Protein AF-A0A3D3EV93-F1 (afdb_monomer_lite)

Sequence (242 aa):
MQRLRTLMHSKALRQFIKYVIVGCIVTGIDMLALHFSYRILVIPIKLSVIIGFMCGNVSSFVFNKYYTFRNFSPAIIRQYIKYFVTSMTGLLWTLLLMTLFYEHLQIFAGISRYNYLLCKMIVAVMVMFWNFIIIRHWTLADYNFSHLPPLSTYGKAPGCHLSVIIPAYNEIDRLPATLNDVFAWLETKDFSYEVLVINDGSSDGMVGGLKQFFKDNKSDLSGVAESVFIWLNSNEKHFDYP

Foldseek 3Di:
DVVVVVVCPDLLVQLLVQLVVLLVVLLVQLVVQLCCCCPVVVDPNVVSNVRSVVRSQVSSQVCSCCPRQNPPDPPSVQLSVQSVVLVVVLVVQLVVQLCCCCVPVVPCPPPDPPVSVVSSVVSVVVSSVVSSVCNNCPSRPDDDDPPPPPVVVVVDDPFAPEEAEAEDAQCQPPVLVVVVVVVVVVVVDPGHYAYEYEYPDHDNCSVVSVVVSCVVCVVVCVVHLVHYAYDDPDPCGGDNDD

Structure (mmCIF, N/CA/C/O backbone):
data_AF-A0A3D3EV93-F1
#
_entry.id   AF-A0A3D3EV93-F1
#
loop_
_atom_site.group_PDB
_atom_site.id
_atom_site.type_symbol
_atom_site.label_atom_id
_atom_site.label_alt_id
_atom_site.label_comp_id
_atom_site.label_asym_id
_atom_site.label_entity_id
_atom_site.label_seq_id
_atom_site.pdbx_PDB_ins_code
_atom_site.Cartn_x
_atom_site.Cartn_y
_atom_site.Cartn_z
_atom_site.occupancy
_atom_site.B_iso_or_equiv
_atom_site.auth_seq_id
_atom_site.auth_comp_id
_atom_site.auth_asym_id
_atom_site.auth_atom_id
_atom_site.pdbx_PDB_model_num
ATOM 1 N N . MET A 1 1 ? 25.424 -24.135 7.011 1.00 50.69 1 MET A N 1
ATOM 2 C CA . MET A 1 1 ? 23.990 -24.213 6.628 1.00 50.69 1 MET A CA 1
ATOM 3 C C . MET A 1 1 ? 22.999 -23.702 7.689 1.00 50.69 1 MET A C 1
ATOM 5 O O . MET A 1 1 ? 21.958 -23.194 7.297 1.00 50.69 1 MET A O 1
ATOM 9 N N . GLN A 1 2 ? 23.282 -23.750 9.001 1.00 49.91 2 GLN A N 1
ATOM 10 C CA . GLN A 1 2 ? 22.350 -23.254 10.040 1.00 49.91 2 GLN A CA 1
ATOM 11 C C . GLN A 1 2 ? 22.100 -21.728 10.022 1.00 49.91 2 GLN A C 1
ATOM 13 O O . GLN A 1 2 ? 20.960 -21.310 10.198 1.00 49.91 2 GLN A O 1
ATOM 18 N N . ARG A 1 3 ? 23.111 -20.894 9.720 1.00 45.62 3 ARG A N 1
ATOM 19 C CA . ARG A 1 3 ? 22.957 -19.421 9.641 1.00 45.62 3 ARG A CA 1
ATOM 20 C C . ARG A 1 3 ? 22.043 -18.936 8.499 1.00 45.62 3 ARG A C 1
ATOM 22 O O . ARG A 1 3 ? 21.398 -17.902 8.623 1.00 45.62 3 ARG A O 1
ATOM 29 N N . LEU A 1 4 ? 21.949 -19.695 7.403 1.00 49.88 4 LEU A N 1
ATOM 30 C CA . LEU A 1 4 ? 21.043 -19.392 6.284 1.00 49.88 4 LEU A CA 1
ATOM 31 C C . LEU A 1 4 ? 19.571 -19.647 6.656 1.00 49.88 4 LEU A C 1
ATOM 33 O O . LEU A 1 4 ? 18.698 -18.866 6.282 1.00 49.88 4 LEU A O 1
ATOM 37 N N . ARG A 1 5 ? 19.299 -20.687 7.459 1.00 48.50 5 ARG A N 1
ATOM 38 C CA . ARG A 1 5 ? 17.945 -20.997 7.954 1.00 48.50 5 ARG A CA 1
ATOM 39 C C . ARG A 1 5 ? 17.430 -19.963 8.959 1.00 48.50 5 ARG A C 1
ATOM 41 O O . ARG A 1 5 ? 16.250 -19.629 8.915 1.00 48.50 5 ARG A O 1
ATOM 48 N N . THR A 1 6 ? 18.289 -19.420 9.822 1.00 53.97 6 THR A N 1
ATOM 49 C CA . THR A 1 6 ? 17.892 -18.359 10.765 1.00 53.97 6 THR A CA 1
ATOM 50 C C . THR A 1 6 ? 17.654 -17.015 10.073 1.00 53.97 6 THR A C 1
ATOM 52 O O . THR A 1 6 ? 16.700 -16.322 10.420 1.00 53.97 6 THR A O 1
ATOM 55 N N . LEU A 1 7 ? 18.421 -16.671 9.029 1.00 49.41 7 LEU A N 1
ATOM 56 C CA . LEU A 1 7 ? 18.172 -15.466 8.222 1.00 49.41 7 LEU A CA 1
ATOM 57 C C . LEU A 1 7 ? 16.845 -15.538 7.448 1.00 49.41 7 LEU A C 1
ATOM 59 O O . LEU A 1 7 ? 16.098 -14.555 7.434 1.00 49.41 7 LEU A O 1
ATOM 63 N N . MET A 1 8 ? 16.505 -16.710 6.890 1.00 54.38 8 MET A N 1
ATOM 64 C CA . MET A 1 8 ? 15.204 -17.002 6.256 1.00 54.38 8 MET A CA 1
ATOM 65 C C . MET A 1 8 ? 14.001 -16.818 7.189 1.00 54.38 8 MET A C 1
ATOM 67 O O . MET A 1 8 ? 12.893 -16.563 6.715 1.00 54.38 8 MET A O 1
ATOM 71 N N . HIS A 1 9 ? 14.208 -16.885 8.506 1.00 56.56 9 HIS A N 1
ATOM 72 C CA . HIS A 1 9 ? 13.157 -16.655 9.495 1.00 56.56 9 HIS A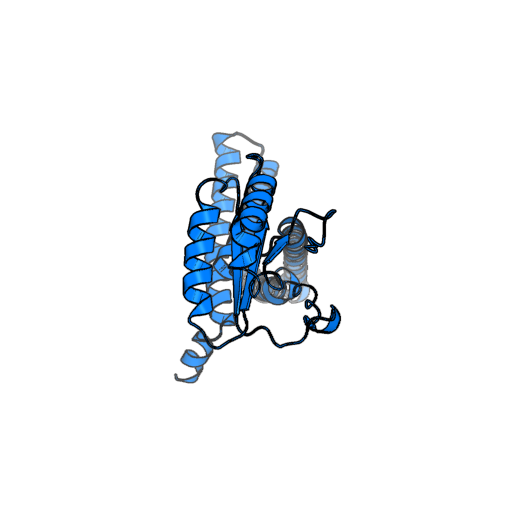 CA 1
ATOM 73 C C . HIS A 1 9 ? 12.974 -15.188 9.893 1.00 56.56 9 HIS A C 1
ATOM 75 O O . HIS A 1 9 ? 11.994 -14.858 10.566 1.00 56.56 9 HIS A O 1
ATOM 81 N N . SER A 1 10 ? 13.859 -14.285 9.462 1.00 78.44 10 SER A N 1
ATOM 82 C CA . SER A 1 10 ? 13.699 -12.866 9.764 1.00 78.44 10 SER A CA 1
ATOM 83 C C . SER A 1 10 ? 12.462 -12.302 9.051 1.00 78.44 10 SER A C 1
ATOM 85 O O . SER A 1 10 ? 12.255 -12.484 7.847 1.00 78.44 10 SER A O 1
ATOM 87 N N . LYS A 1 11 ? 11.626 -11.565 9.796 1.00 84.19 11 LYS A N 1
ATOM 88 C CA . LYS A 1 11 ? 10.456 -10.849 9.250 1.00 84.19 11 LYS A CA 1
ATOM 89 C C . LYS A 1 11 ? 10.844 -9.986 8.040 1.00 84.19 11 LYS A C 1
ATOM 91 O O . LYS A 1 11 ? 10.065 -9.863 7.099 1.00 84.19 11 LYS A O 1
ATOM 96 N N . ALA A 1 12 ? 12.061 -9.438 8.051 1.00 86.44 12 ALA A N 1
ATOM 97 C CA . ALA A 1 12 ? 12.611 -8.635 6.968 1.00 86.44 12 ALA A CA 1
ATOM 98 C C . ALA A 1 12 ? 12.842 -9.411 5.673 1.00 86.44 12 ALA A C 1
ATOM 100 O O . ALA A 1 12 ? 12.361 -8.967 4.633 1.00 86.44 12 ALA A O 1
ATOM 101 N N . LEU A 1 13 ? 13.489 -10.578 5.723 1.00 88.19 13 LEU A N 1
ATOM 102 C CA . LEU A 1 13 ? 13.749 -11.355 4.512 1.00 88.19 13 LEU A CA 1
ATOM 103 C C . LEU A 1 13 ? 12.450 -11.862 3.872 1.00 88.19 13 LEU A C 1
ATOM 105 O O . LEU A 1 13 ? 12.290 -11.788 2.657 1.00 88.19 13 LEU A O 1
ATOM 109 N N . ARG A 1 14 ? 11.466 -12.278 4.681 1.00 89.69 14 ARG A N 1
ATOM 110 C CA . ARG A 1 14 ? 10.138 -12.658 4.169 1.00 89.69 14 ARG A CA 1
ATOM 111 C C . ARG A 1 14 ? 9.447 -11.500 3.441 1.00 89.69 14 ARG A C 1
ATOM 113 O O . ARG A 1 14 ? 8.833 -11.709 2.399 1.00 89.69 14 ARG A O 1
ATOM 120 N N . GLN A 1 15 ? 9.521 -10.290 3.994 1.00 91.81 15 GLN A N 1
ATOM 121 C CA . GLN A 1 15 ? 8.944 -9.096 3.369 1.00 91.81 15 GLN A CA 1
ATOM 122 C C . GLN A 1 15 ? 9.711 -8.701 2.103 1.00 91.81 15 GLN A C 1
ATOM 124 O O . GLN A 1 15 ? 9.086 -8.330 1.118 1.00 91.81 15 GLN A O 1
ATOM 129 N N . PHE A 1 16 ? 11.033 -8.856 2.087 1.00 93.94 16 PHE A N 1
ATOM 130 C CA . PHE A 1 16 ? 11.844 -8.604 0.900 1.00 93.94 16 PHE A CA 1
ATOM 131 C C . PHE A 1 16 ? 11.503 -9.560 -0.253 1.00 93.94 16 PHE A C 1
ATOM 133 O O . PHE A 1 16 ? 11.272 -9.112 -1.369 1.00 93.94 16 PHE A O 1
ATOM 140 N N . ILE A 1 17 ? 11.371 -10.865 0.013 1.00 93.38 17 ILE A N 1
ATOM 141 C CA . ILE A 1 17 ? 10.984 -11.844 -1.019 1.00 93.38 17 ILE A CA 1
ATOM 142 C C . ILE A 1 17 ? 9.617 -11.490 -1.621 1.00 93.38 17 ILE A C 1
ATOM 144 O O . ILE A 1 17 ? 9.459 -11.472 -2.840 1.00 93.38 17 ILE A O 1
ATOM 148 N N . LYS A 1 18 ? 8.633 -11.147 -0.780 1.00 93.81 18 LYS A N 1
ATOM 149 C CA . LYS A 1 18 ? 7.318 -10.686 -1.252 1.00 93.81 18 LYS A CA 1
ATOM 150 C C . LYS A 1 18 ? 7.414 -9.413 -2.089 1.00 93.81 18 LYS A C 1
ATOM 152 O O . LYS A 1 18 ? 6.745 -9.326 -3.110 1.00 93.81 18 LYS A O 1
ATOM 157 N N . TYR A 1 19 ? 8.247 -8.459 -1.676 1.00 94.88 19 TYR A N 1
ATOM 158 C CA . TYR A 1 19 ? 8.480 -7.217 -2.409 1.00 94.88 19 TYR A CA 1
ATOM 159 C C . TYR A 1 19 ? 9.013 -7.482 -3.825 1.00 94.88 19 TYR A C 1
ATOM 161 O O . TYR A 1 19 ? 8.496 -6.917 -4.784 1.00 94.88 19 TYR A O 1
ATOM 169 N N . VAL A 1 20 ? 9.978 -8.397 -3.974 1.00 94.81 20 VAL A N 1
ATOM 170 C CA . VAL A 1 20 ? 10.518 -8.788 -5.288 1.00 94.81 20 VAL A CA 1
ATOM 171 C C . VAL A 1 20 ? 9.439 -9.438 -6.163 1.00 94.81 20 VAL A C 1
ATOM 173 O O . VAL A 1 20 ? 9.276 -9.048 -7.316 1.00 94.81 20 VAL A O 1
ATOM 176 N N . ILE A 1 21 ? 8.653 -10.370 -5.609 1.00 95.75 21 ILE A N 1
ATOM 177 C CA . ILE A 1 21 ? 7.540 -11.018 -6.329 1.00 95.75 21 ILE A CA 1
ATOM 178 C C . ILE A 1 21 ? 6.522 -9.976 -6.807 1.00 95.75 21 ILE A C 1
ATOM 180 O O . ILE A 1 21 ? 6.109 -9.989 -7.966 1.00 95.75 21 ILE A O 1
ATOM 184 N N . VAL A 1 22 ? 6.149 -9.044 -5.927 1.00 95.44 22 VAL A N 1
ATOM 185 C CA . VAL A 1 22 ? 5.254 -7.932 -6.263 1.00 95.44 22 VAL A CA 1
ATOM 186 C C . VAL A 1 22 ? 5.850 -7.075 -7.380 1.00 95.44 22 VAL A C 1
ATOM 188 O O . VAL A 1 22 ? 5.127 -6.721 -8.304 1.00 95.44 22 VAL A O 1
ATOM 191 N N . GLY A 1 23 ? 7.155 -6.792 -7.356 1.00 93.69 23 GLY A N 1
ATOM 192 C CA . GLY A 1 23 ? 7.841 -6.062 -8.427 1.00 93.69 23 GLY A CA 1
ATOM 193 C C . GLY A 1 23 ? 7.709 -6.734 -9.799 1.00 93.69 23 GLY A C 1
ATOM 194 O O . GLY A 1 23 ? 7.407 -6.060 -10.788 1.00 93.69 23 GLY A O 1
ATOM 195 N N . CYS A 1 24 ? 7.850 -8.061 -9.866 1.00 94.25 24 CYS A N 1
ATOM 196 C CA . CYS A 1 24 ? 7.649 -8.816 -11.108 1.00 94.25 24 CYS A CA 1
ATOM 197 C C . CYS A 1 24 ? 6.200 -8.724 -11.611 1.00 94.25 24 CYS A C 1
ATOM 199 O O . CYS A 1 24 ? 5.976 -8.465 -12.792 1.00 94.25 24 CYS A O 1
ATOM 201 N N . ILE A 1 25 ? 5.220 -8.878 -10.714 1.00 96.19 25 ILE A N 1
ATOM 202 C CA . ILE A 1 25 ? 3.790 -8.775 -11.052 1.00 96.19 25 ILE A CA 1
ATOM 203 C C . ILE A 1 25 ? 3.458 -7.372 -11.570 1.00 96.19 25 ILE A C 1
ATOM 205 O O . ILE A 1 25 ? 2.817 -7.222 -12.607 1.00 96.19 25 ILE A O 1
ATOM 209 N N . VAL A 1 26 ? 3.933 -6.339 -10.875 1.00 95.69 26 VAL A N 1
ATOM 210 C CA . VAL A 1 26 ? 3.727 -4.931 -11.236 1.00 95.69 26 VAL A CA 1
ATOM 211 C C . VAL A 1 26 ? 4.300 -4.616 -12.613 1.00 95.69 26 VAL A C 1
ATOM 213 O O . VAL A 1 26 ? 3.658 -3.909 -13.381 1.00 95.69 26 VAL A O 1
ATOM 216 N N . THR A 1 27 ? 5.471 -5.162 -12.944 1.00 93.31 27 THR A N 1
ATOM 217 C CA . THR A 1 27 ? 6.070 -4.988 -14.276 1.00 93.31 27 THR A CA 1
ATOM 218 C C . THR A 1 27 ? 5.169 -5.581 -15.364 1.00 93.31 27 THR A C 1
ATOM 220 O O . THR A 1 27 ? 4.985 -4.974 -16.415 1.00 93.31 27 THR A O 1
ATOM 223 N N . GLY A 1 28 ? 4.545 -6.734 -15.100 1.00 95.88 28 GLY A N 1
ATOM 224 C CA . GLY A 1 28 ? 3.541 -7.310 -15.996 1.00 95.88 28 GLY A CA 1
ATOM 225 C C . GLY A 1 28 ? 2.306 -6.417 -16.151 1.00 95.88 28 GLY A C 1
ATOM 226 O O . GLY A 1 28 ? 1.846 -6.207 -17.269 1.00 95.88 28 GLY A O 1
ATOM 227 N N . ILE A 1 29 ? 1.801 -5.846 -15.052 1.00 95.88 29 ILE A N 1
ATOM 228 C CA . ILE A 1 29 ? 0.660 -4.913 -15.071 1.00 95.88 29 ILE A CA 1
ATOM 229 C C . ILE A 1 29 ? 0.982 -3.655 -15.885 1.00 95.88 29 ILE A C 1
ATOM 231 O O . ILE A 1 29 ? 0.161 -3.245 -16.698 1.00 95.88 29 ILE A O 1
ATOM 235 N N . ASP A 1 30 ? 2.167 -3.068 -15.701 1.00 94.56 30 ASP A N 1
ATOM 236 C CA . ASP A 1 30 ? 2.643 -1.909 -16.467 1.00 94.56 30 ASP A CA 1
ATOM 237 C C . ASP A 1 30 ? 2.685 -2.213 -17.974 1.00 94.56 30 ASP A C 1
ATOM 239 O O . ASP A 1 30 ? 2.058 -1.515 -18.774 1.00 94.56 30 ASP A O 1
ATOM 243 N N . MET A 1 31 ? 3.320 -3.326 -18.366 1.00 93.38 31 MET A N 1
ATOM 244 C CA . MET A 1 31 ? 3.380 -3.745 -19.772 1.00 93.38 31 MET A CA 1
ATOM 245 C C . MET A 1 31 ? 1.994 -4.018 -20.371 1.00 93.38 31 MET A C 1
ATOM 247 O O . MET A 1 31 ? 1.741 -3.649 -21.520 1.00 93.38 31 MET A O 1
ATOM 251 N N . LEU A 1 32 ? 1.089 -4.638 -19.608 1.00 96.31 32 LEU A N 1
ATOM 252 C CA . LEU A 1 32 ? -0.285 -4.898 -20.041 1.00 96.31 32 LEU A CA 1
ATOM 253 C C . LEU A 1 32 ? -1.083 -3.604 -20.207 1.00 96.31 32 LEU A C 1
ATOM 255 O O . LEU A 1 32 ? -1.758 -3.440 -21.221 1.00 96.31 32 LEU A O 1
ATOM 259 N N . ALA A 1 33 ? -0.984 -2.678 -19.252 1.00 95.69 33 ALA A N 1
ATOM 260 C CA . ALA A 1 33 ? -1.648 -1.382 -19.318 1.00 95.69 33 ALA A CA 1
ATOM 261 C C . ALA A 1 33 ? -1.147 -0.570 -20.520 1.00 95.69 33 ALA A C 1
ATOM 263 O O . ALA A 1 33 ? -1.957 -0.078 -21.303 1.00 95.69 33 ALA A O 1
ATOM 264 N N . LEU A 1 34 ? 0.172 -0.524 -20.741 1.00 95.44 34 LEU A N 1
ATOM 265 C CA . LEU A 1 34 ? 0.763 0.106 -21.921 1.00 95.44 34 LEU A CA 1
ATOM 266 C C . LEU A 1 34 ? 0.234 -0.525 -23.213 1.00 95.44 34 LEU A C 1
ATOM 268 O O . LEU A 1 34 ? -0.199 0.195 -24.116 1.00 95.44 34 LEU A O 1
ATOM 272 N N . HIS A 1 35 ? 0.260 -1.858 -23.315 1.00 94.69 35 HIS A N 1
ATOM 273 C CA . HIS A 1 35 ? -0.190 -2.566 -24.512 1.00 94.69 35 HIS A CA 1
ATOM 274 C C . HIS A 1 35 ? -1.672 -2.309 -24.794 1.00 94.69 35 HIS A C 1
ATOM 276 O O . HIS A 1 35 ? -2.034 -1.994 -25.926 1.00 94.69 35 HIS A O 1
ATOM 282 N N . PHE A 1 36 ? -2.515 -2.391 -23.765 1.00 96.50 36 PHE A N 1
ATOM 283 C CA . PHE A 1 36 ? -3.946 -2.129 -23.859 1.00 96.50 36 PHE A CA 1
ATOM 284 C C . PHE A 1 36 ? -4.223 -0.685 -24.302 1.00 96.50 36 PHE A C 1
ATOM 286 O O . PHE A 1 36 ? -4.938 -0.465 -25.281 1.00 96.50 36 PHE A O 1
ATOM 293 N N . SER A 1 37 ? -3.605 0.306 -23.653 1.00 94.75 37 SER A N 1
ATOM 294 C CA . SER A 1 37 ? -3.782 1.720 -24.002 1.00 94.75 37 SER A CA 1
ATOM 295 C C . SER A 1 37 ? -3.322 2.039 -25.425 1.00 94.75 37 SER A C 1
ATOM 297 O O . SER A 1 37 ? -4.019 2.747 -26.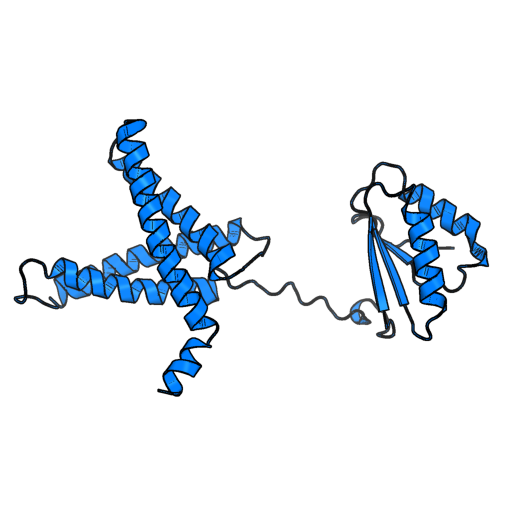152 1.00 94.75 37 SER A O 1
ATOM 299 N N . TYR A 1 38 ? -2.186 1.488 -25.854 1.00 95.44 38 TYR A N 1
ATOM 300 C CA . TYR A 1 38 ? -1.656 1.761 -27.187 1.00 95.44 38 TYR A CA 1
ATOM 301 C C . TYR A 1 38 ? -2.429 1.029 -28.291 1.00 95.44 38 TYR A C 1
ATOM 303 O O . TYR A 1 38 ? -2.723 1.616 -29.329 1.00 95.44 38 TYR A O 1
ATOM 311 N N . ARG A 1 39 ? -2.756 -0.255 -28.096 1.00 92.06 39 ARG A N 1
ATOM 312 C CA . ARG A 1 39 ? -3.322 -1.102 -29.160 1.00 92.06 39 ARG A CA 1
ATOM 313 C C . ARG A 1 39 ? -4.838 -1.064 -29.242 1.00 92.06 39 ARG A C 1
ATOM 315 O O . ARG A 1 39 ? -5.356 -1.174 -30.345 1.00 92.06 39 ARG A O 1
ATOM 322 N N . ILE A 1 40 ? -5.530 -0.948 -28.111 1.00 93.31 40 ILE A N 1
ATOM 323 C CA . ILE A 1 40 ? -6.996 -1.034 -28.060 1.00 93.31 40 ILE A CA 1
ATOM 324 C C . ILE A 1 40 ? -7.605 0.362 -28.001 1.00 93.31 40 ILE A C 1
ATOM 326 O O . ILE A 1 40 ? -8.518 0.660 -28.762 1.00 93.31 40 ILE A O 1
ATOM 330 N N . LEU A 1 41 ? -7.071 1.239 -27.146 1.00 93.56 41 LEU A N 1
ATOM 331 C CA . LEU A 1 41 ? -7.568 2.615 -27.026 1.00 93.56 41 LEU A CA 1
ATOM 332 C C . LEU A 1 41 ? -6.947 3.576 -28.053 1.00 93.56 41 LEU A C 1
ATOM 334 O O . LEU A 1 41 ? -7.382 4.720 -28.148 1.00 93.56 41 LEU A O 1
ATOM 338 N N . VAL A 1 42 ? -5.938 3.124 -28.812 1.00 94.88 42 VAL A N 1
ATOM 339 C CA . VAL A 1 42 ? -5.244 3.905 -29.857 1.00 94.88 42 VAL A CA 1
ATOM 340 C C . VAL A 1 42 ? -4.682 5.229 -29.306 1.00 94.88 42 VAL A C 1
ATOM 342 O O . VAL A 1 42 ? -4.595 6.250 -29.988 1.00 94.88 42 VAL A O 1
ATOM 345 N N . ILE A 1 43 ? -4.282 5.224 -28.033 1.00 95.06 43 ILE A N 1
ATOM 346 C CA . ILE A 1 43 ? -3.706 6.391 -27.366 1.00 95.06 43 ILE A CA 1
ATOM 347 C C . ILE A 1 43 ? -2.247 6.556 -27.828 1.00 95.06 43 ILE A C 1
ATOM 349 O O . ILE A 1 43 ? -1.510 5.566 -27.900 1.00 95.06 43 ILE A O 1
ATOM 353 N N . PRO A 1 44 ? -1.763 7.790 -28.082 1.00 95.31 44 PRO A N 1
ATOM 354 C CA . PRO A 1 44 ? -0.367 8.037 -28.436 1.00 95.31 44 PRO A CA 1
ATOM 355 C C . PRO A 1 44 ? 0.621 7.360 -27.479 1.00 95.31 44 PRO A C 1
ATOM 357 O O . PRO A 1 44 ? 0.439 7.383 -26.261 1.00 95.31 44 PRO A O 1
ATOM 360 N N . ILE A 1 45 ? 1.712 6.802 -28.013 1.00 93.25 45 ILE A N 1
ATOM 361 C CA . ILE A 1 45 ? 2.658 5.976 -27.240 1.00 93.25 45 ILE A CA 1
ATOM 362 C C . ILE A 1 45 ? 3.209 6.683 -25.994 1.00 93.25 45 ILE A C 1
ATOM 364 O O . ILE A 1 45 ? 3.321 6.069 -24.938 1.00 93.25 45 ILE A O 1
ATOM 368 N N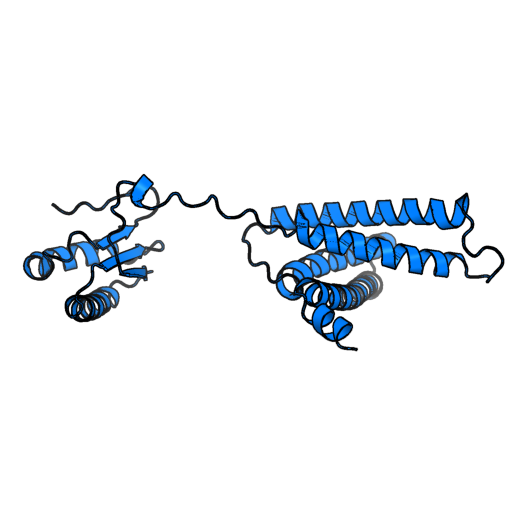 . LYS A 1 46 ? 3.481 7.993 -26.084 1.00 94.94 46 LYS A N 1
ATOM 369 C CA . LYS A 1 46 ? 3.972 8.798 -24.954 1.00 94.94 46 LYS A CA 1
ATOM 370 C C . LYS A 1 46 ? 2.981 8.796 -23.786 1.00 94.94 46 LYS A C 1
ATOM 372 O O . LYS A 1 46 ? 3.391 8.635 -22.643 1.00 94.94 46 LYS A O 1
ATOM 377 N N . LEU A 1 47 ? 1.687 8.936 -24.078 1.00 95.44 47 LEU A N 1
ATOM 378 C CA . LEU A 1 47 ? 0.627 8.898 -23.070 1.00 95.44 47 LEU A CA 1
ATOM 379 C C . LEU A 1 47 ? 0.394 7.470 -22.564 1.00 95.44 47 LEU A C 1
ATOM 381 O O . LEU A 1 47 ? 0.233 7.276 -21.365 1.00 95.44 47 LEU A O 1
ATOM 385 N N . SER A 1 48 ? 0.463 6.466 -23.442 1.00 94.75 48 SER A N 1
ATOM 386 C CA . SER A 1 48 ? 0.331 5.053 -23.055 1.00 94.75 48 SER A CA 1
ATOM 387 C C . SER A 1 48 ? 1.417 4.606 -22.067 1.00 94.75 48 SER A C 1
ATOM 389 O O . SER A 1 48 ? 1.119 3.883 -21.122 1.00 94.75 48 SER A O 1
ATOM 391 N N . VAL A 1 49 ? 2.657 5.085 -22.224 1.00 93.81 49 VAL A N 1
ATOM 392 C CA . VAL A 1 49 ? 3.750 4.836 -21.263 1.00 93.81 49 VAL A CA 1
ATOM 393 C C . VAL A 1 49 ? 3.462 5.476 -19.902 1.00 93.81 49 VAL A C 1
ATOM 395 O O . VAL A 1 49 ? 3.709 4.859 -18.870 1.00 93.81 49 VAL A O 1
ATOM 398 N N . ILE A 1 50 ? 2.913 6.696 -19.879 1.00 95.12 50 ILE A N 1
ATOM 399 C CA . ILE A 1 50 ? 2.545 7.375 -18.627 1.00 95.12 50 ILE A CA 1
ATOM 400 C C . ILE A 1 50 ? 1.423 6.611 -17.917 1.00 95.12 50 ILE A C 1
ATOM 402 O O . ILE A 1 50 ? 1.493 6.411 -16.706 1.00 95.12 50 ILE A O 1
ATOM 406 N N . ILE A 1 51 ? 0.411 6.155 -18.661 1.00 94.50 51 ILE A N 1
ATOM 407 C CA . ILE A 1 51 ? -0.696 5.359 -18.114 1.00 94.50 51 ILE A CA 1
ATOM 408 C C . ILE A 1 51 ? -0.169 4.049 -17.521 1.00 94.50 51 ILE A C 1
ATOM 410 O O . ILE A 1 51 ? -0.487 3.743 -16.372 1.00 94.50 51 ILE A O 1
ATOM 414 N N . GLY A 1 52 ? 0.677 3.323 -18.259 1.00 95.12 52 GLY A N 1
ATOM 415 C CA . GLY A 1 52 ? 1.322 2.102 -17.771 1.00 95.12 52 GLY A CA 1
ATOM 416 C C . GLY A 1 52 ? 2.072 2.339 -16.463 1.00 95.12 52 GLY A C 1
ATOM 417 O O . GLY A 1 52 ? 1.783 1.689 -15.453 1.00 95.12 52 GLY A O 1
ATOM 418 N N . PHE A 1 53 ? 2.933 3.362 -16.441 1.00 92.88 53 PHE A N 1
ATOM 419 C CA . PHE A 1 53 ? 3.700 3.727 -15.256 1.00 92.88 53 PHE A CA 1
ATOM 420 C C . PHE A 1 53 ? 2.798 4.036 -14.055 1.00 92.88 53 PHE A C 1
ATOM 422 O O . PHE A 1 53 ? 3.060 3.554 -12.953 1.00 92.88 53 PHE A O 1
ATOM 429 N N . MET A 1 54 ? 1.723 4.808 -14.244 1.00 95.31 54 MET A N 1
ATOM 430 C CA . MET A 1 54 ? 0.794 5.157 -13.162 1.00 95.31 54 MET A CA 1
ATOM 431 C C . MET A 1 54 ? 0.037 3.931 -12.641 1.00 95.31 54 MET A C 1
ATOM 433 O O . MET A 1 54 ? -0.031 3.724 -11.428 1.00 95.31 54 MET A O 1
ATOM 437 N N . CYS A 1 55 ? -0.474 3.079 -13.534 1.00 95.25 55 CYS A N 1
ATOM 438 C CA . CYS A 1 55 ? -1.125 1.821 -13.164 1.00 95.25 55 CYS A CA 1
ATOM 439 C C . CYS A 1 55 ? -0.172 0.901 -12.394 1.00 95.25 55 CYS A C 1
ATOM 441 O O . CYS A 1 55 ? -0.541 0.360 -11.346 1.00 95.25 55 CYS A O 1
ATOM 443 N N . GLY A 1 56 ? 1.065 0.763 -12.873 1.00 94.81 56 GLY A N 1
ATOM 444 C CA . GLY A 1 56 ? 2.117 0.015 -12.199 1.00 94.81 56 GLY A CA 1
ATOM 445 C C . GLY A 1 56 ? 2.430 0.594 -10.819 1.00 94.81 56 GLY A C 1
ATOM 446 O O . GLY A 1 56 ? 2.461 -0.144 -9.837 1.00 94.81 56 GLY A O 1
ATOM 447 N N . ASN A 1 57 ? 2.587 1.915 -10.706 1.00 94.31 57 ASN A N 1
ATOM 448 C CA . ASN A 1 57 ? 2.922 2.583 -9.448 1.00 94.31 57 ASN A CA 1
ATOM 449 C C . ASN A 1 57 ? 1.840 2.393 -8.376 1.00 94.31 57 ASN A C 1
ATOM 451 O O . ASN A 1 57 ? 2.147 1.971 -7.258 1.00 94.31 57 ASN A O 1
ATOM 455 N N . VAL A 1 58 ? 0.573 2.621 -8.737 1.00 95.69 58 VAL A N 1
ATOM 456 C CA . VAL A 1 58 ? -0.576 2.420 -7.842 1.00 95.69 58 VAL A CA 1
ATOM 457 C C . VAL A 1 58 ? -0.689 0.953 -7.431 1.00 95.69 58 VAL A C 1
ATOM 459 O O . VAL A 1 58 ? -0.795 0.657 -6.241 1.00 95.69 58 VAL A O 1
ATOM 462 N N . SER A 1 59 ? -0.590 0.022 -8.385 1.00 96.00 59 SER A N 1
ATOM 463 C CA . SER A 1 59 ? -0.637 -1.421 -8.096 1.00 96.00 59 SER A CA 1
ATOM 464 C C . SER A 1 59 ? 0.499 -1.844 -7.163 1.00 96.00 59 SER A C 1
ATOM 466 O O . SER A 1 59 ? 0.295 -2.608 -6.220 1.00 96.00 59 SER A O 1
ATOM 468 N N . SER A 1 60 ? 1.693 -1.287 -7.375 1.00 95.00 60 SER A N 1
ATOM 469 C CA . SER A 1 60 ? 2.864 -1.512 -6.532 1.00 95.00 60 SER A CA 1
ATOM 470 C C . SER A 1 60 ? 2.626 -1.046 -5.099 1.00 95.00 60 SER A C 1
ATOM 472 O O . SER A 1 60 ? 2.912 -1.789 -4.160 1.00 95.00 60 SER A O 1
ATOM 474 N N . PHE A 1 61 ? 2.044 0.142 -4.915 1.00 95.44 61 PHE A N 1
ATOM 475 C CA . PHE A 1 61 ? 1.671 0.643 -3.595 1.00 95.44 61 PHE A CA 1
ATOM 476 C C . PHE A 1 61 ? 0.647 -0.268 -2.909 1.00 95.44 61 PHE A C 1
ATOM 478 O O . PHE A 1 61 ? 0.864 -0.673 -1.767 1.00 95.44 61 PHE A O 1
ATOM 485 N N . VAL A 1 62 ? -0.437 -0.624 -3.602 1.00 94.94 62 VAL A N 1
ATOM 486 C CA . VAL A 1 62 ? -1.528 -1.447 -3.053 1.00 94.94 62 VAL A CA 1
ATOM 487 C C . VAL A 1 62 ? -1.007 -2.814 -2.609 1.00 94.94 62 VAL A C 1
ATOM 489 O O . VAL A 1 62 ? -1.220 -3.220 -1.463 1.00 94.94 62 VAL A O 1
ATOM 492 N N . PHE A 1 63 ? -0.261 -3.512 -3.466 1.00 95.56 63 PHE A N 1
ATOM 493 C CA . PHE A 1 63 ? 0.305 -4.812 -3.113 1.00 95.56 63 PHE A CA 1
ATOM 494 C C . PHE A 1 63 ? 1.350 -4.709 -2.007 1.00 95.56 63 PHE A C 1
ATOM 496 O O . PHE A 1 63 ? 1.353 -5.528 -1.085 1.00 95.56 63 PHE A O 1
ATOM 503 N N . ASN A 1 64 ? 2.206 -3.687 -2.026 1.00 94.00 64 ASN A N 1
ATOM 504 C CA . ASN A 1 64 ? 3.173 -3.524 -0.952 1.00 94.00 64 ASN A CA 1
ATOM 505 C C . ASN A 1 64 ? 2.492 -3.232 0.388 1.00 94.00 64 ASN A C 1
ATOM 507 O O . ASN A 1 64 ? 2.829 -3.864 1.391 1.00 94.00 64 ASN A O 1
ATOM 511 N N . LYS A 1 65 ? 1.479 -2.367 0.405 1.00 92.44 65 LYS A N 1
ATOM 512 C CA . LYS A 1 65 ? 0.706 -2.052 1.605 1.00 92.44 65 LYS A CA 1
ATOM 513 C C . LYS A 1 65 ? 0.009 -3.290 2.179 1.00 92.44 65 LYS A C 1
ATOM 515 O O . LYS A 1 65 ? 0.280 -3.660 3.323 1.00 92.44 65 LYS A O 1
ATOM 520 N N . TYR A 1 66 ? -0.833 -3.965 1.397 1.00 91.75 66 TYR A N 1
ATOM 521 C CA . TYR A 1 66 ? -1.704 -5.024 1.921 1.00 91.75 66 TYR A CA 1
ATOM 522 C C . TYR A 1 66 ? -1.052 -6.413 1.941 1.00 91.75 66 TYR A C 1
ATOM 524 O O . TYR A 1 66 ? -1.226 -7.163 2.902 1.00 91.75 66 TYR A O 1
ATOM 532 N N . TYR A 1 67 ? -0.257 -6.767 0.928 1.00 92.62 67 TYR A N 1
ATOM 533 C CA . TYR A 1 67 ? 0.321 -8.110 0.806 1.00 92.62 67 TYR A CA 1
ATOM 534 C C . TYR A 1 67 ? 1.729 -8.226 1.415 1.00 92.62 67 TYR A C 1
ATOM 536 O O . TYR A 1 67 ? 1.995 -9.140 2.216 1.00 92.62 67 TYR A O 1
ATOM 544 N N . THR A 1 68 ? 2.636 -7.307 1.058 1.00 91.38 68 THR A N 1
ATOM 545 C CA . THR A 1 68 ? 4.037 -7.335 1.515 1.00 91.38 68 THR A CA 1
ATOM 546 C C . THR A 1 68 ? 4.134 -6.994 2.998 1.00 91.38 68 THR A C 1
ATOM 548 O O . THR A 1 68 ? 4.625 -7.805 3.792 1.00 91.38 68 THR A O 1
ATOM 551 N N . PHE A 1 69 ? 3.635 -5.820 3.387 1.00 88.69 69 PHE A N 1
ATOM 552 C CA . PHE A 1 69 ? 3.793 -5.285 4.739 1.00 88.69 69 PHE A CA 1
ATOM 553 C C . PHE A 1 69 ? 2.587 -5.529 5.653 1.00 88.69 69 PHE A C 1
ATOM 555 O O . PHE A 1 69 ? 2.763 -5.455 6.867 1.00 88.69 69 PHE A O 1
ATOM 562 N N . ARG A 1 70 ? 1.424 -5.918 5.103 1.00 86.44 70 ARG A N 1
ATOM 563 C CA . ARG A 1 70 ? 0.171 -6.157 5.851 1.00 86.44 70 ARG A CA 1
ATOM 564 C C . ARG A 1 70 ? -0.219 -4.962 6.728 1.00 86.44 70 ARG A C 1
ATOM 566 O O . ARG A 1 70 ? -0.560 -5.117 7.896 1.00 86.44 70 ARG A O 1
ATOM 573 N N . ASN A 1 71 ? -0.111 -3.768 6.158 1.00 83.44 71 ASN A N 1
ATOM 574 C CA . ASN A 1 71 ? -0.440 -2.513 6.810 1.00 83.44 71 ASN A CA 1
ATOM 575 C C . ASN A 1 71 ? -1.889 -2.120 6.462 1.00 83.44 71 ASN A C 1
ATOM 577 O O . ASN A 1 71 ? -2.187 -1.793 5.313 1.00 83.44 71 ASN A O 1
ATOM 581 N N . PHE A 1 72 ? -2.775 -2.146 7.462 1.00 83.06 72 PHE A N 1
ATOM 582 C CA . PHE A 1 72 ? -4.199 -1.793 7.342 1.00 83.06 72 PHE A CA 1
ATOM 583 C C . PHE A 1 72 ? -4.522 -0.405 7.917 1.00 83.06 72 PHE A C 1
ATOM 585 O O . PHE A 1 72 ? -5.669 -0.105 8.231 1.00 83.06 72 PHE A O 1
ATOM 592 N N . SER A 1 73 ? -3.514 0.461 8.044 1.00 80.44 73 SER A N 1
ATOM 593 C CA . SER A 1 73 ? -3.689 1.828 8.533 1.00 80.44 73 SER A CA 1
ATOM 594 C C . SER A 1 73 ? -4.648 2.628 7.638 1.00 80.44 73 SER A C 1
ATOM 596 O O . SER A 1 73 ? -4.491 2.602 6.403 1.00 80.44 73 SER A O 1
ATOM 598 N N . PRO A 1 74 ? -5.595 3.391 8.226 1.00 77.50 74 PRO A N 1
ATOM 599 C CA . PRO A 1 74 ? -6.581 4.176 7.479 1.00 77.50 74 PRO A CA 1
ATOM 600 C C . PRO A 1 74 ? -5.958 5.365 6.732 1.00 77.50 74 PRO A C 1
ATOM 602 O O . PRO A 1 74 ? -6.580 5.945 5.846 1.00 77.50 74 PRO A O 1
ATOM 605 N N . ALA A 1 75 ? -4.700 5.719 7.017 1.00 83.31 75 ALA A N 1
ATOM 606 C CA . ALA A 1 75 ? -4.001 6.845 6.400 1.00 83.31 75 ALA A CA 1
ATOM 607 C C . ALA A 1 75 ? -3.492 6.558 4.967 1.00 83.31 75 ALA A C 1
ATOM 609 O O . ALA A 1 75 ? -2.312 6.752 4.663 1.00 83.31 75 ALA A O 1
ATOM 610 N N . ILE A 1 76 ? -4.375 6.097 4.073 1.00 87.00 76 ILE A N 1
ATOM 611 C CA . ILE A 1 76 ? -4.041 5.646 2.711 1.00 87.00 76 ILE A CA 1
ATOM 612 C C . ILE A 1 76 ? -3.412 6.769 1.877 1.00 87.00 76 ILE A C 1
ATOM 614 O O . ILE A 1 76 ? -2.321 6.579 1.345 1.00 87.00 76 ILE A O 1
ATOM 618 N N . ILE A 1 77 ? -4.050 7.944 1.805 1.00 87.75 77 ILE A N 1
ATOM 619 C CA . ILE A 1 77 ? -3.594 9.064 0.959 1.00 87.75 77 ILE A CA 1
ATOM 620 C C . ILE A 1 77 ? -2.185 9.516 1.360 1.00 87.75 77 ILE A C 1
ATOM 622 O O . ILE A 1 77 ? -1.298 9.639 0.520 1.00 87.75 77 ILE A O 1
ATOM 626 N N . ARG A 1 78 ? -1.943 9.696 2.664 1.00 87.38 78 ARG A N 1
ATOM 627 C CA . ARG A 1 78 ? -0.633 10.111 3.183 1.00 87.38 78 ARG A CA 1
ATOM 628 C C . ARG A 1 78 ? 0.460 9.089 2.864 1.00 87.38 78 ARG A C 1
ATOM 630 O O . ARG A 1 78 ? 1.561 9.473 2.478 1.00 87.38 78 ARG A O 1
ATOM 637 N N . GLN A 1 79 ? 0.174 7.797 3.029 1.00 90.75 79 GLN A N 1
ATOM 638 C CA . GLN A 1 79 ? 1.128 6.736 2.701 1.00 90.75 79 GLN A CA 1
ATOM 639 C C . GLN A 1 79 ? 1.392 6.651 1.192 1.00 90.75 79 GLN A C 1
ATOM 641 O O . GLN A 1 79 ? 2.537 6.437 0.798 1.00 90.75 79 GLN A O 1
ATOM 646 N N . TYR A 1 80 ? 0.376 6.872 0.354 1.00 93.88 80 TYR A N 1
ATOM 647 C CA . TYR A 1 80 ? 0.547 6.913 -1.096 1.00 93.88 80 TYR A CA 1
ATOM 648 C C . TYR A 1 80 ? 1.424 8.090 -1.533 1.00 93.88 80 TYR A C 1
ATOM 650 O O . TYR A 1 80 ? 2.349 7.891 -2.311 1.00 93.88 80 TYR A O 1
ATOM 658 N N . ILE A 1 81 ? 1.221 9.291 -0.976 1.00 93.00 81 ILE A N 1
ATOM 659 C CA . ILE A 1 81 ? 2.080 10.455 -1.265 1.00 93.00 81 ILE A CA 1
ATOM 660 C C . ILE A 1 81 ? 3.541 10.142 -0.921 1.00 93.00 81 ILE A C 1
ATOM 662 O O . ILE A 1 81 ? 4.428 10.351 -1.747 1.00 93.00 81 ILE A O 1
ATOM 666 N N . LYS A 1 82 ? 3.801 9.578 0.267 1.00 92.62 82 LYS A N 1
ATOM 667 C CA . LYS A 1 82 ? 5.152 9.134 0.645 1.00 92.62 82 LYS A CA 1
ATOM 668 C C . LYS A 1 82 ? 5.705 8.109 -0.345 1.00 92.62 82 LYS A C 1
ATOM 670 O O . LYS A 1 82 ? 6.859 8.215 -0.740 1.00 92.62 82 LYS A O 1
ATOM 675 N N . TYR A 1 83 ? 4.889 7.137 -0.754 1.00 94.06 83 TYR A N 1
ATOM 676 C CA . TYR A 1 83 ? 5.289 6.096 -1.699 1.00 94.06 83 TYR A CA 1
ATOM 677 C C . TYR A 1 83 ? 5.659 6.676 -3.060 1.00 94.06 83 TYR A C 1
ATOM 679 O O . TYR A 1 83 ? 6.691 6.325 -3.627 1.00 94.06 83 TYR A O 1
ATOM 687 N N . PHE A 1 84 ? 4.852 7.607 -3.558 1.00 93.50 84 PHE A N 1
ATOM 688 C CA . PHE A 1 84 ? 5.101 8.292 -4.814 1.00 93.50 84 PHE A CA 1
ATOM 689 C C . PHE A 1 84 ? 6.417 9.080 -4.761 1.00 93.50 84 PHE A C 1
ATOM 691 O O . PHE A 1 84 ? 7.252 8.941 -5.653 1.00 93.50 84 PHE A O 1
ATOM 698 N N . VAL A 1 85 ? 6.675 9.808 -3.667 1.00 94.88 85 VAL A N 1
ATOM 699 C CA . VAL A 1 85 ? 7.962 10.490 -3.432 1.00 94.88 85 VAL A CA 1
ATOM 700 C C . VAL A 1 85 ? 9.129 9.493 -3.390 1.00 94.88 85 VAL A C 1
ATOM 702 O O . VAL A 1 85 ? 10.163 9.728 -4.021 1.00 94.88 85 VAL A O 1
ATOM 705 N N . THR A 1 86 ? 8.976 8.349 -2.716 1.00 93.50 86 THR A N 1
ATOM 706 C CA . THR A 1 86 ? 9.981 7.267 -2.720 1.00 93.50 86 THR A CA 1
ATOM 707 C C . THR A 1 86 ? 10.231 6.730 -4.135 1.00 93.50 86 THR A C 1
ATOM 709 O O . THR A 1 86 ? 11.369 6.466 -4.514 1.00 93.50 86 THR A O 1
ATOM 712 N N . SER A 1 87 ? 9.190 6.612 -4.958 1.00 91.19 87 SER A N 1
ATOM 713 C CA . SER A 1 87 ? 9.328 6.165 -6.344 1.00 91.19 87 SER A CA 1
ATOM 714 C C . SER A 1 87 ? 10.066 7.184 -7.216 1.00 91.19 87 SER A C 1
ATOM 716 O O . SER A 1 87 ? 10.912 6.793 -8.018 1.00 91.19 87 SER A O 1
ATOM 718 N N . MET A 1 88 ? 9.773 8.479 -7.065 1.00 93.75 88 MET A N 1
ATOM 719 C CA . MET A 1 88 ? 10.447 9.548 -7.813 1.00 93.75 88 MET A CA 1
ATOM 720 C C . MET A 1 88 ? 11.923 9.672 -7.419 1.00 93.75 88 MET A C 1
ATOM 722 O O . MET A 1 88 ? 12.796 9.809 -8.272 1.00 93.75 88 MET A O 1
ATOM 726 N N . THR A 1 89 ? 12.226 9.555 -6.127 1.00 94.19 89 THR A N 1
ATOM 727 C CA . THR A 1 89 ? 13.613 9.538 -5.635 1.00 94.19 89 THR A CA 1
ATOM 728 C C . THR A 1 89 ? 14.372 8.290 -6.093 1.00 94.19 89 THR A C 1
ATOM 730 O O . THR A 1 89 ? 15.545 8.389 -6.439 1.00 94.19 89 THR A O 1
ATOM 733 N N . GLY A 1 90 ? 13.710 7.134 -6.199 1.00 92.81 90 GLY A N 1
ATOM 734 C CA . GLY A 1 90 ? 14.286 5.935 -6.818 1.00 92.81 90 GLY A CA 1
ATOM 735 C C . GLY A 1 90 ? 14.661 6.133 -8.294 1.00 92.81 90 GLY A C 1
ATOM 736 O O . GLY A 1 90 ? 15.715 5.663 -8.729 1.00 92.81 90 GLY A O 1
ATOM 737 N N . LEU A 1 91 ? 13.850 6.876 -9.058 1.00 91.62 91 LEU A N 1
ATOM 738 C CA . LEU A 1 91 ? 14.190 7.260 -10.433 1.00 91.62 91 LEU A CA 1
ATOM 739 C C . LEU A 1 91 ? 15.434 8.159 -10.465 1.00 91.62 91 LEU A C 1
ATOM 741 O O . LEU A 1 91 ? 16.344 7.906 -11.251 1.00 91.62 91 LEU A O 1
ATOM 745 N N . LEU A 1 92 ? 15.510 9.153 -9.575 1.00 95.50 92 LEU A N 1
ATOM 746 C CA . LEU A 1 92 ? 16.675 10.034 -9.464 1.00 95.50 92 LEU A CA 1
ATOM 747 C C . LEU A 1 92 ? 17.953 9.256 -9.115 1.00 95.50 92 LEU A C 1
ATOM 749 O O . LEU A 1 92 ? 18.985 9.464 -9.747 1.00 95.50 92 LEU A O 1
ATOM 753 N N . TRP A 1 93 ? 17.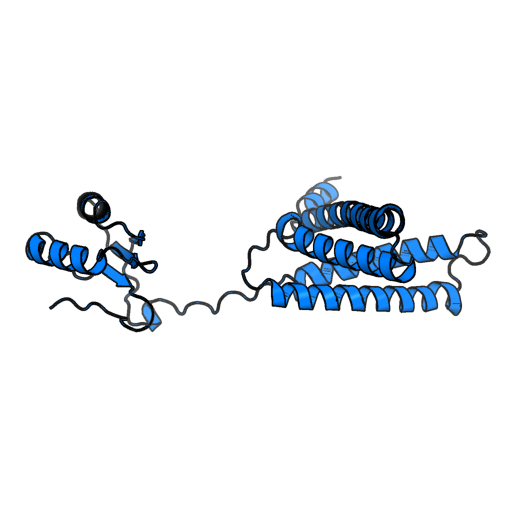877 8.313 -8.170 1.00 95.69 93 TRP A N 1
ATOM 754 C CA . TRP A 1 93 ? 18.994 7.421 -7.852 1.00 95.69 93 TRP A CA 1
ATOM 755 C C . TRP A 1 93 ? 19.405 6.560 -9.040 1.00 95.69 93 TRP A C 1
ATOM 757 O O . TRP A 1 93 ? 20.596 6.375 -9.273 1.00 95.69 93 TRP A O 1
ATOM 767 N N . THR A 1 94 ? 18.438 6.064 -9.813 1.00 94.75 94 THR A N 1
ATOM 768 C CA . THR A 1 94 ? 18.727 5.288 -11.023 1.00 94.75 94 THR A CA 1
ATOM 769 C C . THR A 1 94 ? 19.493 6.134 -12.040 1.00 94.75 94 THR A C 1
ATOM 771 O O . THR A 1 94 ? 20.485 5.658 -12.581 1.00 94.75 94 THR A O 1
ATOM 774 N N . LEU A 1 95 ? 19.084 7.388 -12.266 1.00 95.31 95 LEU A N 1
ATOM 775 C CA . LEU A 1 95 ? 19.782 8.311 -13.167 1.00 95.31 95 LEU A CA 1
ATOM 776 C C . LEU A 1 95 ? 21.201 8.613 -12.672 1.00 95.31 95 LEU A C 1
ATOM 778 O O . LEU A 1 95 ? 22.158 8.416 -13.413 1.00 95.31 95 LEU A O 1
ATOM 782 N N . LEU A 1 96 ? 21.343 9.007 -11.404 1.00 96.00 96 LEU A N 1
ATOM 783 C CA . LEU A 1 96 ? 22.633 9.354 -10.806 1.00 96.00 96 LEU A CA 1
ATOM 784 C C . LEU A 1 96 ? 23.618 8.183 -10.853 1.00 96.00 96 LEU A C 1
ATOM 786 O O . LEU A 1 96 ? 24.768 8.355 -11.254 1.00 96.00 96 LEU A O 1
ATOM 790 N N . LEU A 1 97 ? 23.176 6.984 -10.464 1.00 95.81 97 LEU A N 1
ATOM 791 C CA . LEU A 1 97 ? 24.032 5.801 -10.462 1.00 95.81 97 LEU A CA 1
ATOM 792 C C . LEU A 1 97 ? 24.365 5.332 -11.878 1.00 95.81 97 LEU A C 1
ATOM 794 O O . LEU A 1 97 ? 25.482 4.876 -12.102 1.00 95.81 97 LEU A O 1
ATOM 798 N N . MET A 1 98 ? 23.445 5.467 -12.839 1.00 95.19 98 MET A N 1
ATOM 799 C CA . MET A 1 98 ? 23.751 5.180 -14.241 1.00 95.19 98 MET A CA 1
ATOM 800 C C . MET A 1 98 ? 24.811 6.139 -14.781 1.00 95.19 98 MET A C 1
ATOM 802 O O . MET A 1 98 ? 25.797 5.666 -15.334 1.00 95.19 98 MET A O 1
ATOM 806 N N . THR A 1 99 ? 24.673 7.448 -14.565 1.00 93.69 99 THR A N 1
ATOM 807 C CA . THR A 1 99 ? 25.688 8.437 -14.968 1.00 93.69 99 THR A CA 1
ATOM 808 C C . THR A 1 99 ? 27.034 8.150 -14.302 1.00 93.69 99 THR A C 1
ATOM 810 O O . THR A 1 99 ? 28.065 8.085 -14.968 1.00 93.69 99 THR A O 1
ATOM 813 N N . LEU A 1 100 ? 27.046 7.873 -12.996 1.00 94.69 100 LEU A N 1
ATOM 814 C CA . LEU A 1 100 ? 28.281 7.561 -12.281 1.00 94.69 100 LEU A CA 1
ATOM 815 C C . LEU A 1 100 ? 28.942 6.271 -12.793 1.00 94.69 100 LEU A C 1
ATOM 817 O O . LEU A 1 100 ? 30.134 6.271 -13.086 1.00 94.69 100 LEU A O 1
ATOM 821 N N . PHE A 1 101 ? 28.200 5.168 -12.900 1.00 93.88 101 PHE A N 1
ATOM 822 C CA . PHE A 1 101 ? 28.772 3.854 -13.217 1.00 93.88 101 PHE A CA 1
ATOM 823 C C . PHE A 1 101 ? 29.094 3.692 -14.700 1.00 93.88 101 PHE A C 1
ATOM 825 O O . PHE A 1 101 ? 30.114 3.096 -15.037 1.00 93.88 101 PHE A O 1
ATOM 832 N N . TYR A 1 102 ? 28.237 4.198 -15.586 1.00 92.25 102 TYR A N 1
ATOM 833 C CA . TYR A 1 102 ? 28.404 4.040 -17.027 1.00 92.25 102 TYR A CA 1
ATOM 834 C C . TYR A 1 102 ? 29.270 5.144 -17.643 1.00 92.25 102 TYR A C 1
ATOM 836 O O . TYR A 1 102 ? 30.175 4.824 -18.408 1.00 92.25 102 TYR A O 1
ATOM 844 N N . GLU A 1 103 ? 29.032 6.419 -17.317 1.00 89.69 103 GLU A N 1
ATOM 845 C CA . GLU A 1 103 ? 29.725 7.537 -17.980 1.00 89.69 103 GLU A CA 1
ATOM 846 C C . GLU A 1 103 ? 31.062 7.866 -17.312 1.00 89.69 103 GLU A C 1
ATOM 848 O O . GLU A 1 103 ? 32.077 7.967 -17.999 1.00 89.69 103 GLU A O 1
ATOM 853 N N . HIS A 1 104 ? 31.086 7.995 -15.981 1.00 90.50 104 HIS A N 1
ATOM 854 C CA . HIS A 1 104 ? 32.289 8.431 -15.263 1.00 90.50 104 HIS A CA 1
ATOM 855 C C . HIS A 1 104 ? 33.241 7.290 -14.907 1.00 90.50 104 HIS A C 1
ATOM 857 O O . HIS A 1 104 ? 34.443 7.396 -15.135 1.00 90.50 104 HIS A O 1
ATOM 863 N N . LEU A 1 105 ? 32.721 6.206 -14.328 1.00 90.25 105 LEU A N 1
ATOM 864 C CA . LEU A 1 105 ? 33.538 5.076 -13.878 1.00 90.25 105 LEU A CA 1
ATOM 865 C C . LEU A 1 105 ? 33.757 4.024 -14.971 1.00 90.25 105 LEU A C 1
ATOM 867 O O . LEU A 1 105 ? 34.612 3.159 -14.799 1.00 90.25 105 LEU A O 1
ATOM 871 N N . GLN A 1 106 ? 32.983 4.083 -16.064 1.00 86.81 106 GLN A N 1
ATOM 872 C CA . GLN A 1 106 ? 33.040 3.145 -17.191 1.00 86.81 106 GLN A CA 1
ATOM 873 C C . GLN A 1 106 ? 33.104 1.676 -16.751 1.00 86.81 106 GLN A C 1
ATOM 875 O O . GLN A 1 106 ? 33.837 0.852 -17.306 1.00 86.81 106 GLN A O 1
ATOM 880 N N . ILE A 1 107 ? 32.325 1.339 -15.722 1.00 80.62 107 ILE A N 1
ATOM 881 C CA . ILE A 1 107 ? 32.306 -0.001 -15.149 1.00 80.62 107 ILE A CA 1
ATOM 882 C C . ILE A 1 107 ? 31.841 -0.959 -16.256 1.00 80.62 107 ILE A C 1
ATOM 884 O O . ILE A 1 107 ? 30.826 -0.732 -16.911 1.00 80.62 107 ILE A O 1
ATOM 888 N N . PHE A 1 108 ? 32.621 -2.016 -16.487 1.00 86.12 108 PHE A N 1
ATOM 889 C CA . PHE A 1 108 ? 32.468 -2.995 -17.573 1.00 86.12 108 PHE A CA 1
ATOM 890 C C . PHE A 1 108 ? 32.838 -2.533 -18.989 1.00 86.12 108 PHE A C 1
ATOM 892 O O . PHE A 1 108 ? 32.606 -3.293 -19.930 1.00 86.12 108 PHE A O 1
ATOM 899 N N . ALA A 1 109 ? 33.444 -1.358 -19.184 1.00 81.69 109 ALA A N 1
ATOM 900 C CA . ALA A 1 109 ? 33.951 -0.974 -20.502 1.00 81.69 109 ALA A CA 1
ATOM 901 C C . ALA A 1 109 ? 34.887 -2.048 -21.088 1.00 81.69 109 ALA A C 1
ATOM 903 O O . ALA A 1 109 ? 35.740 -2.606 -20.402 1.00 81.69 109 ALA A O 1
ATOM 904 N N . GLY A 1 110 ? 34.686 -2.371 -22.370 1.00 78.25 110 GLY A N 1
ATOM 905 C CA . GLY A 1 110 ? 35.471 -3.375 -23.095 1.00 78.25 110 GLY A CA 1
ATOM 906 C C . GLY A 1 110 ? 35.047 -4.839 -22.909 1.00 78.25 110 GLY A C 1
ATOM 907 O O . GLY A 1 110 ? 35.529 -5.682 -23.656 1.00 78.25 110 GLY A O 1
ATOM 908 N N . ILE A 1 111 ? 34.127 -5.164 -21.991 1.00 82.56 111 ILE A N 1
ATOM 909 C CA . ILE A 1 111 ? 33.714 -6.563 -21.756 1.00 82.56 111 ILE A CA 1
ATOM 910 C C . ILE A 1 111 ? 32.719 -7.057 -22.812 1.00 82.56 111 ILE A C 1
ATOM 912 O O . ILE A 1 111 ? 32.833 -8.173 -23.311 1.00 82.56 111 ILE A O 1
ATOM 916 N N . SER A 1 112 ? 31.716 -6.251 -23.152 1.00 83.69 112 SER A N 1
ATOM 917 C CA . SER A 1 112 ? 30.672 -6.617 -24.112 1.00 83.69 112 SER A CA 1
ATOM 918 C C . SER A 1 112 ? 30.128 -5.393 -24.850 1.00 83.69 112 SER A C 1
ATOM 920 O O . SER A 1 112 ? 30.252 -4.256 -24.406 1.00 83.69 112 SER A O 1
ATOM 922 N N . ARG A 1 113 ? 29.437 -5.598 -25.975 1.00 83.56 113 ARG A N 1
ATOM 923 C CA . ARG A 1 113 ? 28.675 -4.524 -26.640 1.00 83.56 113 ARG A CA 1
ATOM 924 C C . ARG A 1 113 ? 27.503 -4.021 -25.778 1.00 83.56 113 ARG A C 1
ATOM 926 O O . ARG A 1 113 ? 26.986 -2.932 -26.007 1.00 83.56 113 ARG A O 1
ATOM 933 N N . TYR A 1 114 ? 27.095 -4.802 -24.776 1.00 86.31 114 TYR A N 1
ATOM 934 C CA . TYR A 1 114 ? 25.909 -4.565 -23.950 1.00 86.31 114 TYR A CA 1
ATOM 935 C C . TYR A 1 114 ? 26.226 -4.120 -22.512 1.00 86.31 114 TYR A C 1
ATOM 937 O O . TYR A 1 114 ? 25.420 -4.336 -21.607 1.00 86.31 114 TYR A O 1
ATOM 945 N N . ASN A 1 115 ? 27.377 -3.478 -22.281 1.00 88.00 115 ASN A N 1
ATOM 946 C CA . ASN A 1 115 ? 27.817 -3.054 -20.939 1.00 88.00 115 ASN A CA 1
ATOM 947 C C . ASN A 1 115 ? 26.783 -2.187 -20.204 1.00 88.00 115 ASN A C 1
ATOM 949 O O . ASN A 1 115 ? 26.596 -2.337 -19.000 1.00 88.00 115 ASN A O 1
ATOM 953 N N . TYR A 1 116 ? 26.041 -1.341 -20.926 1.00 90.25 116 TYR A N 1
ATOM 954 C CA . TYR A 1 116 ? 24.989 -0.507 -20.335 1.00 90.25 116 TYR A CA 1
ATOM 955 C C . TYR A 1 116 ? 23.863 -1.332 -19.683 1.00 90.25 116 TYR A C 1
ATOM 957 O O . TYR A 1 116 ? 23.294 -0.901 -18.680 1.00 90.25 116 TYR A O 1
ATOM 965 N N . LEU A 1 117 ? 23.553 -2.528 -20.208 1.00 92.00 117 LEU A N 1
ATOM 966 C CA . LEU A 1 117 ? 22.566 -3.434 -19.611 1.00 92.00 117 LEU A CA 1
ATOM 967 C C . LEU A 1 117 ? 23.100 -4.041 -18.314 1.00 92.00 117 LEU A C 1
ATOM 969 O O . LEU A 1 117 ? 22.363 -4.109 -17.335 1.00 92.00 117 LEU A O 1
ATOM 973 N N . LEU A 1 118 ? 24.379 -4.424 -18.281 1.00 90.69 118 LEU A N 1
ATOM 974 C CA . LEU A 1 118 ? 25.030 -4.944 -1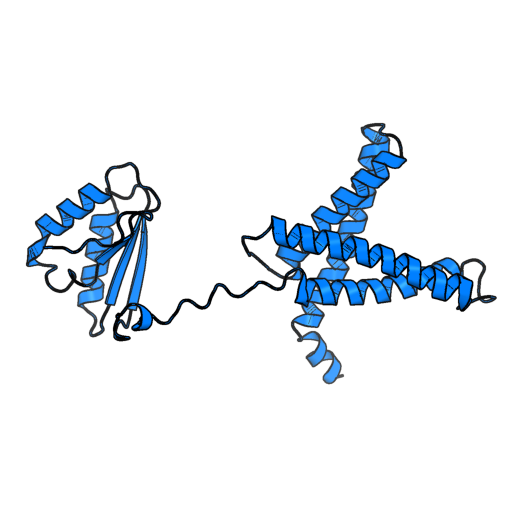7.074 1.00 90.69 118 LEU A CA 1
ATOM 975 C C . LEU A 1 118 ? 25.065 -3.887 -15.961 1.00 90.69 118 LEU A C 1
ATOM 977 O O . LEU A 1 118 ? 24.665 -4.177 -14.832 1.00 90.69 118 LEU A O 1
ATOM 981 N N . CYS A 1 119 ? 25.431 -2.644 -16.293 1.00 91.88 119 CYS A N 1
ATOM 982 C CA . CYS A 1 119 ? 25.345 -1.518 -15.360 1.00 91.88 119 CYS A CA 1
ATOM 983 C C . CYS A 1 119 ? 23.915 -1.322 -14.854 1.00 91.88 119 CYS A C 1
ATOM 985 O O . CYS A 1 119 ? 23.692 -1.250 -13.646 1.00 91.88 119 CYS A O 1
ATOM 987 N N . LYS A 1 120 ? 22.930 -1.312 -15.761 1.00 92.38 120 LYS A N 1
ATOM 988 C CA . LYS A 1 120 ? 21.518 -1.150 -15.399 1.00 92.38 120 LYS A CA 1
ATOM 989 C C . LYS A 1 120 ? 21.034 -2.244 -14.448 1.00 92.38 120 LYS A C 1
ATOM 991 O O . LYS A 1 120 ? 20.284 -1.936 -13.528 1.00 92.38 120 LYS A O 1
ATOM 996 N N . MET A 1 121 ? 21.472 -3.491 -14.625 1.00 93.75 121 MET A N 1
ATOM 997 C CA . MET A 1 121 ? 21.124 -4.597 -13.725 1.00 93.75 121 MET A CA 1
ATOM 998 C C . MET A 1 121 ? 21.669 -4.376 -12.308 1.00 93.75 121 MET A C 1
ATOM 1000 O O . MET A 1 121 ? 20.931 -4.548 -11.340 1.00 93.75 121 MET A O 1
ATOM 1004 N N . ILE A 1 122 ? 22.926 -3.941 -12.168 1.00 93.44 122 ILE A N 1
ATOM 1005 C CA . ILE A 1 122 ? 23.533 -3.665 -10.854 1.00 93.44 122 ILE A CA 1
ATOM 1006 C C . ILE A 1 122 ? 22.846 -2.480 -10.175 1.00 93.44 122 ILE A C 1
ATOM 1008 O O . ILE A 1 122 ? 22.453 -2.578 -9.011 1.00 93.44 122 ILE A O 1
ATOM 1012 N N . VAL A 1 123 ? 22.638 -1.387 -10.913 1.00 94.94 123 VAL A N 1
ATOM 1013 C CA . VAL A 1 123 ? 21.930 -0.206 -10.406 1.00 94.94 123 VAL A CA 1
ATOM 1014 C C . VAL A 1 123 ? 20.512 -0.574 -9.972 1.00 94.94 123 VAL A C 1
ATOM 1016 O O . VAL A 1 123 ? 20.100 -0.202 -8.875 1.00 94.94 123 VAL A O 1
ATOM 1019 N N . ALA A 1 124 ? 19.783 -1.359 -10.770 1.00 92.94 124 ALA A N 1
ATOM 1020 C CA . ALA A 1 124 ? 18.434 -1.801 -10.429 1.00 92.94 124 ALA A CA 1
ATOM 1021 C C . ALA A 1 124 ? 18.403 -2.587 -9.112 1.00 92.94 124 ALA A C 1
ATOM 1023 O O . ALA A 1 124 ? 17.543 -2.326 -8.273 1.00 92.94 124 ALA A O 1
ATOM 1024 N N . VAL A 1 125 ? 19.360 -3.494 -8.886 1.00 94.50 125 VAL A N 1
ATOM 1025 C CA . VAL A 1 125 ? 19.461 -4.238 -7.621 1.00 94.50 125 VAL A CA 1
ATOM 1026 C C . VAL A 1 125 ? 19.723 -3.291 -6.447 1.00 94.50 125 VAL A C 1
ATOM 1028 O O . VAL A 1 125 ? 19.023 -3.370 -5.438 1.00 94.50 125 VAL A O 1
ATOM 1031 N N . MET A 1 126 ? 20.674 -2.361 -6.572 1.00 94.88 126 MET A N 1
ATOM 1032 C CA . MET A 1 126 ? 20.997 -1.402 -5.505 1.00 94.88 126 MET A CA 1
ATOM 1033 C C . MET A 1 126 ? 19.806 -0.498 -5.159 1.00 94.88 126 MET A C 1
ATOM 1035 O O . MET A 1 126 ? 19.441 -0.369 -3.987 1.00 94.88 126 MET A O 1
ATOM 1039 N N . VAL A 1 127 ? 19.162 0.082 -6.175 1.00 95.44 127 VAL A N 1
ATOM 1040 C CA . VAL A 1 127 ? 17.989 0.950 -6.002 1.00 95.44 127 VAL A CA 1
ATOM 1041 C C . VAL A 1 127 ? 16.816 0.165 -5.419 1.00 95.44 127 VAL A C 1
ATOM 1043 O O . VAL A 1 127 ? 16.115 0.682 -4.555 1.00 95.44 127 VAL A O 1
ATOM 1046 N N . MET A 1 128 ? 16.623 -1.095 -5.816 1.00 93.12 128 MET A N 1
ATOM 1047 C CA . MET A 1 128 ? 15.584 -1.967 -5.261 1.00 93.12 128 MET A CA 1
ATOM 1048 C C . MET A 1 128 ? 15.780 -2.213 -3.756 1.00 93.12 128 MET A C 1
ATOM 1050 O O . MET A 1 128 ? 14.813 -2.133 -2.997 1.00 93.12 128 MET A O 1
ATOM 1054 N N . PHE A 1 129 ? 17.014 -2.468 -3.301 1.00 94.12 129 PHE A N 1
ATOM 1055 C CA . PHE A 1 129 ? 17.313 -2.611 -1.869 1.00 94.12 129 PHE A CA 1
ATOM 1056 C C . PHE A 1 129 ? 17.049 -1.319 -1.096 1.00 94.12 129 PHE A C 1
ATOM 1058 O O . PHE A 1 129 ? 16.400 -1.350 -0.048 1.00 94.12 129 PHE A O 1
ATOM 1065 N N . TRP A 1 130 ? 17.511 -0.184 -1.625 1.00 94.94 130 TRP A N 1
ATOM 1066 C CA . TRP A 1 130 ? 17.256 1.125 -1.029 1.00 94.94 130 TRP A CA 1
ATOM 1067 C C . TRP A 1 130 ? 15.750 1.409 -0.921 1.00 94.94 130 TRP A C 1
ATOM 1069 O O . TRP A 1 130 ? 15.252 1.755 0.151 1.00 94.94 130 TRP A O 1
ATOM 1079 N N . ASN A 1 131 ? 15.008 1.164 -2.003 1.00 94.44 131 ASN A N 1
ATOM 1080 C CA . ASN A 1 131 ? 13.564 1.365 -2.074 1.00 94.44 131 ASN A CA 1
ATOM 1081 C C . ASN A 1 131 ? 12.829 0.501 -1.032 1.00 94.44 131 ASN A C 1
ATOM 1083 O O . ASN A 1 131 ? 12.027 1.015 -0.251 1.00 94.44 131 ASN A O 1
ATOM 1087 N N . PHE A 1 132 ? 13.186 -0.783 -0.914 1.00 93.88 132 PHE A N 1
ATOM 1088 C CA . PHE A 1 132 ? 12.633 -1.670 0.114 1.00 93.88 132 PHE A CA 1
ATOM 1089 C C . PHE A 1 132 ? 12.849 -1.140 1.543 1.00 93.88 132 PHE A C 1
ATOM 1091 O O . PHE A 1 132 ? 11.926 -1.178 2.362 1.00 93.88 132 PHE A O 1
ATOM 1098 N N . ILE A 1 133 ? 14.047 -0.633 1.854 1.00 93.19 133 ILE A N 1
ATOM 1099 C CA . ILE A 1 133 ? 14.376 -0.101 3.186 1.00 93.19 133 ILE A CA 1
ATOM 1100 C C . ILE A 1 133 ? 13.520 1.127 3.508 1.00 93.19 133 ILE A C 1
ATOM 1102 O O . ILE A 1 133 ? 12.970 1.199 4.610 1.00 93.19 133 ILE A O 1
ATOM 1106 N N . ILE A 1 134 ? 13.381 2.057 2.561 1.00 93.50 134 ILE A N 1
ATOM 1107 C CA . ILE A 1 134 ? 12.581 3.275 2.740 1.00 93.50 134 ILE A CA 1
ATOM 1108 C C . ILE A 1 134 ? 11.100 2.938 2.891 1.00 93.50 134 ILE A C 1
ATOM 1110 O O . ILE A 1 134 ? 10.458 3.430 3.823 1.00 93.50 134 ILE A O 1
ATOM 1114 N N . ILE A 1 135 ? 10.565 2.048 2.044 1.00 91.19 135 ILE A N 1
ATOM 1115 C CA . ILE A 1 135 ? 9.160 1.644 2.145 1.00 91.19 135 ILE A CA 1
ATOM 1116 C C . ILE A 1 135 ? 8.871 1.075 3.533 1.00 91.19 135 ILE A C 1
ATOM 1118 O O . ILE A 1 135 ? 7.891 1.450 4.179 1.00 91.19 135 ILE A O 1
ATOM 1122 N N . ARG A 1 136 ? 9.757 0.194 4.000 1.00 89.56 136 ARG A N 1
ATOM 1123 C CA . ARG A 1 136 ? 9.636 -0.492 5.282 1.00 89.56 136 ARG A CA 1
ATOM 1124 C C . ARG A 1 136 ? 9.690 0.454 6.482 1.00 89.56 136 ARG A C 1
ATOM 1126 O O . ARG A 1 136 ? 8.917 0.259 7.414 1.00 89.56 136 ARG A O 1
ATOM 1133 N N . HIS A 1 137 ? 10.624 1.404 6.500 1.00 87.69 137 HIS A N 1
ATOM 1134 C CA . HIS A 1 137 ? 10.925 2.194 7.703 1.00 87.69 137 HIS A CA 1
ATOM 1135 C C . HIS A 1 137 ? 10.357 3.612 7.690 1.00 87.69 137 HIS A C 1
ATOM 1137 O O . HIS A 1 137 ? 10.340 4.250 8.737 1.00 87.69 137 HIS A O 1
ATOM 1143 N N . TRP A 1 138 ? 9.896 4.123 6.548 1.00 89.38 138 TRP A N 1
ATOM 1144 C CA . TRP A 1 138 ? 9.415 5.504 6.449 1.00 89.38 138 TRP A CA 1
ATOM 1145 C C . TRP A 1 138 ? 8.063 5.636 5.748 1.00 89.38 138 TRP A C 1
ATOM 1147 O O . TRP A 1 138 ? 7.170 6.332 6.246 1.00 89.38 138 TRP A O 1
ATOM 1157 N N . THR A 1 139 ? 7.881 4.963 4.609 1.00 88.19 139 THR A N 1
ATOM 1158 C CA . THR A 1 139 ? 6.648 5.085 3.816 1.00 88.19 139 THR A CA 1
ATOM 1159 C C . THR A 1 139 ? 5.464 4.434 4.519 1.00 88.19 139 THR A C 1
ATOM 1161 O O . THR A 1 139 ? 4.417 5.062 4.673 1.00 88.19 139 THR A O 1
ATOM 1164 N N . LEU A 1 140 ? 5.649 3.191 4.971 1.00 84.44 140 LEU A N 1
ATOM 1165 C CA . LEU A 1 140 ? 4.646 2.387 5.674 1.00 84.44 140 LEU A CA 1
ATOM 1166 C C . LEU A 1 140 ? 4.945 2.244 7.169 1.00 84.44 140 LEU A C 1
ATOM 1168 O O . LEU A 1 140 ? 4.318 1.425 7.841 1.00 84.44 140 LEU A O 1
ATOM 1172 N N . ALA A 1 141 ? 5.894 3.024 7.691 1.00 77.12 141 ALA A N 1
ATOM 1173 C CA . ALA A 1 141 ? 6.022 3.195 9.127 1.00 77.12 141 ALA A CA 1
ATOM 1174 C C . ALA A 1 141 ? 4.793 3.957 9.620 1.00 77.12 141 ALA A C 1
ATOM 1176 O O . ALA A 1 141 ? 4.641 5.162 9.387 1.00 77.12 141 ALA A O 1
ATOM 1177 N N . ASP A 1 142 ? 3.878 3.219 10.238 1.00 64.38 142 ASP A N 1
ATOM 1178 C CA . ASP A 1 142 ? 2.769 3.823 10.948 1.00 64.38 142 ASP A CA 1
ATOM 1179 C C . ASP A 1 142 ? 3.304 4.545 12.177 1.00 64.38 142 ASP A C 1
ATOM 1181 O O . ASP A 1 142 ? 4.138 4.028 12.921 1.00 64.38 142 ASP A O 1
ATOM 1185 N N . TYR A 1 143 ? 2.802 5.757 12.385 1.00 54.66 143 TYR A N 1
ATOM 1186 C CA . TYR A 1 143 ? 2.827 6.348 13.708 1.00 54.66 143 TYR A CA 1
ATOM 1187 C C . TYR A 1 143 ? 1.921 5.486 14.580 1.00 54.66 143 TYR A C 1
ATOM 1189 O O . TYR A 1 143 ? 0.758 5.281 14.223 1.00 54.66 143 TYR A O 1
ATOM 1197 N N . ASN A 1 144 ? 2.455 4.989 15.699 1.00 50.12 144 ASN A N 1
ATOM 1198 C CA . ASN A 1 144 ? 1.619 4.513 16.794 1.00 50.12 144 ASN A CA 1
ATOM 1199 C C . ASN A 1 144 ? 0.522 5.559 17.006 1.00 50.12 144 ASN A C 1
ATOM 1201 O O . ASN A 1 144 ? 0.828 6.755 17.066 1.00 50.12 144 ASN A O 1
ATOM 1205 N N . PHE A 1 145 ? -0.737 5.118 17.086 1.00 49.41 145 PHE A N 1
ATOM 1206 C CA . PHE A 1 145 ? -1.791 5.953 17.653 1.00 49.41 145 PHE A CA 1
ATOM 1207 C C . PHE A 1 145 ? -1.220 6.629 18.898 1.00 49.41 145 PHE A C 1
ATOM 1209 O O . PHE A 1 145 ? -0.488 5.972 19.648 1.00 49.41 145 PHE A O 1
ATOM 1216 N N . SER A 1 146 ? -1.480 7.930 19.068 1.00 47.19 146 SER A N 1
ATOM 1217 C CA . SER A 1 146 ? -1.126 8.662 20.285 1.00 47.19 146 SER A CA 1
ATOM 1218 C C . SER A 1 146 ? -1.423 7.735 21.448 1.00 47.19 146 SER A C 1
ATOM 1220 O O . SER A 1 146 ? -2.563 7.279 21.548 1.00 47.19 146 SER A O 1
ATOM 1222 N N . HIS A 1 147 ? -0.393 7.352 22.209 1.00 50.31 147 HIS A N 1
ATOM 1223 C CA . HIS A 1 147 ? -0.543 6.392 23.293 1.00 50.31 147 HIS A CA 1
ATOM 1224 C C . HIS A 1 147 ? -1.722 6.892 24.118 1.00 50.31 147 HIS A C 1
ATOM 1226 O O . HIS A 1 147 ? -1.648 8.005 24.646 1.00 50.31 147 HIS A O 1
ATOM 1232 N N . LEU A 1 148 ? -2.842 6.161 24.110 1.00 55.28 148 LEU A N 1
ATOM 1233 C CA . LEU A 1 148 ? -3.986 6.584 24.901 1.00 55.28 148 LEU A CA 1
ATOM 1234 C C . LEU A 1 148 ? -3.450 6.653 26.330 1.00 55.28 148 LEU A C 1
ATOM 1236 O O . LEU A 1 148 ? -2.811 5.684 26.771 1.00 55.28 148 LEU A O 1
ATOM 1240 N N . PRO A 1 149 ? -3.565 7.811 27.001 1.00 59.44 149 PRO A N 1
ATOM 1241 C CA . PRO A 1 149 ? -3.077 7.906 28.356 1.00 59.44 149 PRO A CA 1
ATOM 1242 C C . PRO A 1 149 ? -3.799 6.832 29.182 1.00 59.44 149 PRO A C 1
ATOM 1244 O O . PRO A 1 149 ? -4.945 6.485 28.868 1.00 59.44 149 PRO A O 1
ATOM 1247 N N . PRO A 1 150 ? -3.121 6.230 30.172 1.00 62.41 150 PRO A N 1
ATOM 1248 C CA . PRO A 1 150 ? -3.734 5.193 30.988 1.00 62.41 150 PRO A CA 1
ATOM 1249 C C . PRO A 1 150 ? -5.051 5.714 31.572 1.00 62.41 150 PRO A C 1
ATOM 1251 O O . PRO A 1 150 ? -5.184 6.906 31.839 1.00 62.41 150 PRO A O 1
ATOM 1254 N N . LEU A 1 151 ? -6.027 4.828 31.781 1.00 56.72 151 LEU A N 1
ATOM 1255 C CA . LEU A 1 151 ? -7.360 5.203 32.281 1.00 56.72 151 LEU A CA 1
ATOM 1256 C C . LEU A 1 151 ? -7.306 6.028 33.585 1.00 56.72 151 LEU A C 1
ATOM 1258 O O . LEU A 1 151 ? -8.175 6.866 33.821 1.00 56.72 151 LEU A O 1
ATOM 1262 N N . SER A 1 152 ? -6.230 5.880 34.366 1.00 62.44 152 SER A N 1
ATOM 1263 C CA . SER A 1 152 ? -5.924 6.709 35.536 1.00 62.44 152 SER A CA 1
ATOM 1264 C C . SER A 1 152 ? -5.810 8.207 35.232 1.00 62.44 152 SER A C 1
ATOM 1266 O O . SER A 1 152 ? -6.163 9.023 36.078 1.00 62.44 152 SER A O 1
ATOM 1268 N N . THR A 1 153 ? -5.380 8.599 34.029 1.00 65.31 153 THR A N 1
ATOM 1269 C CA . THR A 1 153 ? -5.340 10.001 33.576 1.00 65.31 153 THR A CA 1
ATOM 1270 C C . THR A 1 153 ? -6.736 10.611 33.435 1.00 65.31 153 THR A C 1
ATOM 1272 O O . THR A 1 153 ? -6.880 11.824 33.547 1.00 65.31 153 THR A O 1
ATOM 1275 N N . TYR A 1 154 ? -7.770 9.789 33.250 1.00 60.34 154 TYR A N 1
ATOM 1276 C CA . TYR A 1 154 ? -9.171 10.217 33.222 1.00 60.34 154 TYR A CA 1
ATOM 1277 C C . TYR A 1 154 ? -9.869 10.041 34.582 1.00 60.34 154 TYR A C 1
ATOM 1279 O O . TYR A 1 154 ? -11.093 10.061 34.647 1.00 60.34 154 TYR A O 1
ATOM 1287 N N . GLY A 1 155 ? -9.110 9.836 35.667 1.00 56.75 155 GLY A N 1
ATOM 1288 C CA . GLY A 1 155 ? -9.651 9.642 37.016 1.00 56.75 155 GLY A CA 1
ATOM 1289 C C . GLY A 1 155 ? -10.233 8.250 37.272 1.00 56.75 155 GLY A C 1
ATOM 1290 O O . GLY A 1 155 ? -10.819 8.024 38.327 1.00 56.75 155 GLY A O 1
ATOM 1291 N N . LYS A 1 156 ? -10.066 7.300 36.341 1.00 56.25 156 LYS A N 1
ATOM 1292 C CA . LYS A 1 156 ? -10.603 5.946 36.489 1.00 56.25 156 LYS A CA 1
ATOM 1293 C C . LYS A 1 156 ? -9.582 5.042 37.173 1.00 56.25 156 LYS A C 1
ATOM 1295 O O . LYS A 1 156 ? -8.465 4.860 36.681 1.00 56.25 156 LYS A O 1
ATOM 1300 N N . ALA A 1 157 ? -9.962 4.481 38.318 1.00 57.47 157 ALA A N 1
ATOM 1301 C CA . ALA A 1 157 ? -9.118 3.543 39.046 1.00 57.47 157 ALA A CA 1
ATOM 1302 C C . ALA A 1 157 ? -8.815 2.303 38.172 1.00 57.47 157 ALA A C 1
ATOM 1304 O O . ALA A 1 157 ? -9.690 1.856 37.430 1.00 57.47 157 ALA A O 1
ATOM 1305 N N . PRO A 1 158 ? -7.612 1.705 38.264 1.00 57.41 158 PRO A N 1
ATOM 1306 C CA . PRO A 1 158 ? -7.201 0.523 37.487 1.00 57.41 158 PRO A CA 1
ATOM 1307 C C . PRO A 1 158 ? -7.954 -0.774 37.853 1.00 57.41 158 PRO A C 1
ATOM 1309 O O . PRO A 1 158 ? -7.483 -1.871 37.574 1.00 57.41 158 PRO A O 1
ATOM 1312 N N . GLY A 1 159 ? -9.113 -0.664 38.499 1.00 63.34 159 GLY A N 1
ATOM 1313 C CA . GLY A 1 159 ? -9.832 -1.755 39.137 1.00 63.34 159 GLY A CA 1
ATOM 1314 C C . GLY A 1 159 ? -10.947 -2.367 38.302 1.00 63.34 159 GLY A C 1
ATOM 1315 O O . GLY A 1 159 ? -11.857 -2.904 38.911 1.00 63.34 159 GLY A O 1
ATOM 1316 N N . CYS A 1 160 ? -10.932 -2.284 36.968 1.00 68.69 160 CYS A N 1
ATOM 1317 C CA . CYS A 1 160 ? -11.864 -3.032 36.114 1.00 68.69 160 CYS A CA 1
ATOM 1318 C C . CYS A 1 160 ? -11.139 -4.248 35.522 1.00 68.69 160 CYS A C 1
ATOM 1320 O O . CYS A 1 160 ? -10.210 -4.083 34.731 1.00 68.69 160 CYS A O 1
ATOM 1322 N N . HIS A 1 161 ? -11.521 -5.457 35.941 1.00 78.25 161 HIS A N 1
ATOM 1323 C CA . HIS A 1 161 ? -10.893 -6.696 35.477 1.00 78.25 161 HIS A CA 1
ATOM 1324 C C . HIS A 1 161 ? -11.378 -7.101 34.074 1.00 78.25 161 HIS A C 1
ATOM 1326 O O . HIS A 1 161 ? -10.604 -7.665 33.299 1.00 78.25 161 HIS A O 1
ATOM 1332 N N . LEU A 1 162 ? -12.636 -6.801 33.724 1.00 80.19 162 LEU A N 1
ATOM 1333 C CA . LEU A 1 162 ? -13.221 -7.138 32.424 1.00 80.19 162 LEU A CA 1
ATOM 1334 C C . LEU A 1 162 ? -14.047 -5.987 31.830 1.00 80.19 162 LEU A C 1
ATOM 1336 O O . LEU A 1 162 ? -15.080 -5.625 32.382 1.00 80.19 162 LEU A O 1
ATOM 1340 N N . SER A 1 163 ? -13.668 -5.502 30.645 1.00 80.31 163 SER A N 1
ATOM 1341 C CA . SER A 1 163 ? -14.501 -4.594 29.842 1.00 80.31 163 SER A CA 1
ATOM 1342 C C . SER A 1 163 ? -15.169 -5.340 28.690 1.00 80.31 163 SER A C 1
ATOM 1344 O O . SER A 1 163 ? -14.493 -5.891 27.820 1.00 80.31 163 SER A O 1
ATOM 1346 N N . VAL A 1 164 ? -16.498 -5.324 28.652 1.00 81.00 164 VAL A N 1
ATOM 1347 C CA . VAL A 1 164 ? -17.314 -5.867 27.563 1.00 81.00 164 VAL A CA 1
ATOM 1348 C C . VAL A 1 164 ? -17.733 -4.713 26.660 1.00 81.00 164 VAL A C 1
ATOM 1350 O O . VAL A 1 164 ? -18.420 -3.802 27.101 1.00 81.00 164 VAL A O 1
ATOM 1353 N N . ILE A 1 165 ? -17.320 -4.730 25.393 1.00 85.94 165 ILE A N 1
ATOM 1354 C CA . ILE A 1 165 ? -17.678 -3.690 24.417 1.00 85.94 165 ILE A CA 1
ATOM 1355 C C . ILE A 1 165 ? -18.696 -4.272 23.440 1.00 85.94 165 ILE A C 1
ATOM 1357 O O . ILE A 1 165 ? -18.383 -5.218 22.718 1.00 85.94 165 ILE A O 1
ATOM 1361 N N . ILE A 1 166 ? -19.896 -3.693 23.405 1.00 84.88 166 ILE A N 1
ATOM 1362 C CA . ILE A 1 166 ? -21.000 -4.112 22.540 1.00 84.88 166 ILE A CA 1
ATOM 1363 C C . ILE A 1 166 ? -21.239 -3.012 21.499 1.00 84.88 166 ILE A C 1
ATOM 1365 O O . ILE A 1 166 ? -21.879 -2.004 21.811 1.00 84.88 166 ILE A O 1
ATOM 1369 N N . PRO A 1 167 ? -20.716 -3.151 20.268 1.00 86.75 167 PRO A N 1
ATOM 1370 C CA . PRO A 1 167 ? -21.119 -2.279 19.175 1.00 86.75 167 PRO A CA 1
ATOM 1371 C C . PRO A 1 167 ? -22.576 -2.569 18.815 1.00 86.75 167 PRO A C 1
ATOM 1373 O O . PRO A 1 167 ? -22.970 -3.729 18.697 1.00 86.75 167 PRO A O 1
ATOM 1376 N N . ALA A 1 168 ? -23.372 -1.522 18.639 1.00 84.25 168 ALA A N 1
ATOM 1377 C CA . ALA A 1 168 ? -24.788 -1.658 18.356 1.00 84.25 168 ALA A CA 1
ATOM 1378 C C . ALA A 1 168 ? -25.258 -0.621 17.329 1.00 84.25 168 ALA A C 1
ATOM 1380 O O . ALA A 1 168 ? -24.955 0.570 17.435 1.00 84.25 168 ALA A O 1
ATOM 1381 N N . TYR A 1 169 ? -26.008 -1.104 16.337 1.00 83.94 169 TYR A N 1
ATOM 1382 C CA . TYR A 1 169 ? -26.612 -0.305 15.277 1.00 83.94 169 TYR A CA 1
ATOM 1383 C C . TYR A 1 169 ? -28.000 -0.848 14.939 1.00 83.94 169 TYR A C 1
ATOM 1385 O O . TYR A 1 169 ? -28.117 -1.950 14.408 1.00 83.94 169 TYR A O 1
ATOM 1393 N N . ASN A 1 170 ? -29.039 -0.066 15.219 1.00 89.25 170 ASN A N 1
ATOM 1394 C CA . ASN A 1 170 ? -30.437 -0.455 15.027 1.00 89.25 170 ASN A CA 1
ATOM 1395 C C . ASN A 1 170 ? -30.787 -1.822 15.671 1.00 89.25 170 ASN A C 1
ATOM 1397 O O . ASN A 1 170 ? -31.316 -2.724 15.020 1.00 89.25 170 ASN A O 1
ATOM 1401 N N . GLU A 1 171 ? -30.408 -1.995 16.941 1.00 86.12 171 GLU A N 1
ATOM 1402 C CA . GLU A 1 171 ? -30.517 -3.254 17.698 1.00 86.12 171 GLU A CA 1
ATOM 1403 C C . GLU A 1 171 ? -31.611 -3.212 18.785 1.00 86.12 171 GLU A C 1
ATOM 1405 O O . GLU A 1 171 ? -31.552 -3.992 19.737 1.00 86.12 171 GLU A O 1
ATOM 1410 N N . ILE A 1 172 ? -32.598 -2.306 18.697 1.00 85.31 172 ILE A N 1
ATOM 1411 C CA . ILE A 1 172 ? -33.578 -2.080 19.780 1.00 85.31 172 ILE A CA 1
ATOM 1412 C C . ILE A 1 172 ? -34.300 -3.355 20.249 1.00 85.31 172 ILE A C 1
ATOM 1414 O O . ILE A 1 172 ? -34.499 -3.529 21.449 1.00 85.31 172 ILE A O 1
ATOM 1418 N N . ASP A 1 173 ? -34.617 -4.272 19.332 1.00 87.81 173 ASP A N 1
ATOM 1419 C CA . ASP A 1 173 ? -35.363 -5.498 19.643 1.00 87.81 173 ASP A CA 1
ATOM 1420 C C . ASP A 1 173 ? -34.485 -6.622 20.224 1.00 87.81 173 ASP A C 1
ATOM 1422 O O . ASP A 1 173 ? -34.991 -7.529 20.884 1.00 87.81 173 ASP A O 1
ATOM 1426 N N . ARG A 1 174 ? -33.168 -6.602 19.972 1.00 88.50 174 ARG A N 1
ATOM 1427 C CA . ARG A 1 174 ? -32.244 -7.698 20.341 1.00 88.50 174 ARG A CA 1
ATOM 1428 C C . ARG A 1 174 ? -31.330 -7.354 21.503 1.00 88.50 174 ARG A C 1
ATOM 1430 O O . ARG A 1 174 ? -30.966 -8.231 22.294 1.00 88.50 174 ARG A O 1
ATOM 1437 N N . LEU A 1 175 ? -30.931 -6.091 21.601 1.00 86.50 175 LEU A N 1
ATOM 1438 C CA . LEU A 1 175 ? -29.954 -5.675 22.590 1.00 86.50 175 LEU A CA 1
ATOM 1439 C C . LEU A 1 175 ? -30.444 -5.856 24.036 1.00 86.50 175 LEU A C 1
ATOM 1441 O O . LEU A 1 175 ? -29.646 -6.342 24.831 1.00 86.50 175 LEU A O 1
ATOM 1445 N N . PRO A 1 176 ? -31.707 -5.557 24.406 1.00 86.44 176 PRO A N 1
ATOM 1446 C CA . PRO A 1 176 ? -32.175 -5.759 25.780 1.00 86.44 176 PRO A CA 1
ATOM 1447 C C . PRO A 1 176 ? -32.049 -7.212 26.259 1.00 86.44 176 PRO A C 1
ATOM 1449 O O . PRO A 1 176 ? -31.567 -7.459 27.361 1.00 86.44 176 PRO A O 1
ATOM 1452 N N . ALA A 1 177 ? -32.408 -8.181 25.409 1.00 87.31 177 ALA A N 1
ATOM 1453 C CA . ALA A 1 177 ? -32.266 -9.602 25.728 1.00 87.31 177 ALA A CA 1
ATOM 1454 C C . ALA A 1 177 ? -30.789 -10.002 25.867 1.00 87.31 177 ALA A C 1
ATOM 1456 O O . ALA A 1 177 ? -30.406 -10.633 26.846 1.00 87.31 177 ALA A O 1
ATOM 1457 N N . THR A 1 178 ? -29.944 -9.546 24.937 1.00 88.44 178 THR A N 1
ATOM 1458 C CA . THR A 1 178 ? -28.492 -9.777 25.002 1.00 88.44 178 THR A CA 1
ATOM 1459 C C . THR A 1 178 ? -27.879 -9.199 26.280 1.00 88.44 178 THR A C 1
ATOM 1461 O O . THR A 1 178 ? -27.030 -9.834 26.897 1.00 88.44 178 THR A O 1
ATOM 1464 N N . LEU A 1 179 ? -28.300 -8.000 26.692 1.00 86.56 179 LEU A N 1
ATOM 1465 C CA . LEU A 1 179 ? -27.819 -7.365 27.917 1.00 86.56 179 LEU A CA 1
ATOM 1466 C C . LEU A 1 179 ? -28.213 -8.171 29.156 1.00 86.56 179 LEU A C 1
ATOM 1468 O O . LEU A 1 179 ? -27.360 -8.378 30.012 1.00 86.56 179 LEU A O 1
ATOM 1472 N N . ASN A 1 180 ? -29.445 -8.68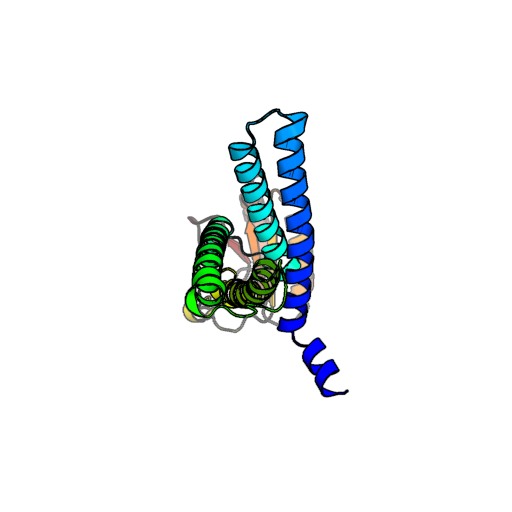0 29.221 1.00 85.62 180 ASN A N 1
ATOM 1473 C CA . ASN A 1 180 ? -29.867 -9.564 30.309 1.00 85.62 180 ASN A CA 1
ATOM 1474 C C . ASN A 1 180 ? -28.986 -10.811 30.410 1.00 85.62 180 ASN A C 1
ATOM 1476 O O . ASN A 1 180 ? -28.507 -11.122 31.496 1.00 85.62 180 ASN A O 1
ATOM 1480 N N . ASP A 1 181 ? -28.715 -11.486 29.292 1.00 88.75 181 ASP A N 1
ATOM 1481 C CA . ASP A 1 181 ? -27.864 -12.682 29.282 1.00 88.75 181 ASP A CA 1
ATOM 1482 C C . ASP A 1 181 ? -26.422 -12.364 29.710 1.00 88.75 181 ASP A C 1
ATOM 1484 O O . ASP A 1 181 ? -25.792 -13.120 30.456 1.00 88.75 181 ASP A O 1
ATOM 1488 N N . VAL A 1 182 ? -25.894 -11.222 29.257 1.00 86.44 182 VAL A N 1
ATOM 1489 C CA . VAL A 1 182 ? -24.554 -10.745 29.617 1.00 86.44 182 VAL A CA 1
ATOM 1490 C C . VAL A 1 182 ? -24.472 -10.438 31.111 1.00 86.44 182 VAL A C 1
ATOM 1492 O O . VAL A 1 182 ? -23.551 -10.930 31.765 1.00 86.44 182 VAL A O 1
ATOM 1495 N N . PHE A 1 183 ? -25.421 -9.682 31.671 1.00 84.25 183 PHE A N 1
ATOM 1496 C CA . PHE A 1 183 ? -25.435 -9.366 33.102 1.00 84.25 183 PHE A CA 1
ATOM 1497 C C . PHE A 1 183 ? -25.648 -10.611 33.956 1.00 84.25 183 PHE A C 1
ATOM 1499 O O . PHE A 1 183 ? -24.867 -10.839 34.876 1.00 84.25 183 PHE A O 1
ATOM 1506 N N . ALA A 1 184 ? -26.586 -11.484 33.579 1.00 86.00 184 ALA A N 1
ATOM 1507 C CA . ALA A 1 184 ? -26.820 -12.744 34.275 1.00 86.00 184 ALA A CA 1
ATOM 1508 C C . ALA A 1 184 ? -25.548 -13.598 34.363 1.00 86.00 184 ALA A C 1
ATOM 1510 O O . ALA A 1 184 ? -25.300 -14.240 35.380 1.00 86.00 184 ALA A O 1
ATOM 1511 N N . TRP A 1 185 ? -24.706 -13.603 33.324 1.00 88.31 185 TRP A N 1
ATOM 1512 C CA . TRP A 1 185 ? -23.419 -14.295 33.376 1.00 88.31 185 TRP A CA 1
ATOM 1513 C C . TRP A 1 185 ? -22.371 -13.545 34.204 1.00 88.31 185 TRP A C 1
ATOM 1515 O O . TRP A 1 185 ? -21.644 -14.181 34.974 1.00 88.31 185 TRP A O 1
ATOM 1525 N N . LEU A 1 186 ? -22.268 -12.222 34.048 1.00 82.25 186 LEU A N 1
ATOM 1526 C CA . LEU A 1 186 ? -21.282 -11.385 34.742 1.00 82.25 186 LEU A CA 1
ATOM 1527 C C . LEU A 1 186 ? -21.495 -11.376 36.259 1.00 82.25 186 LEU A C 1
ATOM 1529 O O . LEU A 1 186 ? -20.523 -11.449 37.003 1.00 82.25 186 LEU A O 1
ATOM 1533 N N . GLU A 1 187 ? -22.744 -11.395 36.718 1.00 82.12 187 GLU A N 1
ATOM 1534 C CA . GLU A 1 187 ? -23.103 -11.486 38.138 1.00 82.12 187 GLU A CA 1
ATOM 1535 C C . GLU A 1 187 ? -22.672 -12.810 38.786 1.00 82.12 187 GLU A C 1
ATOM 1537 O O . GLU A 1 187 ? -22.492 -12.880 39.999 1.00 82.12 187 GLU A O 1
ATOM 1542 N N . THR A 1 188 ? -22.416 -13.862 37.996 1.00 86.94 188 THR A N 1
ATOM 1543 C CA . THR A 1 188 ? -21.848 -15.120 38.522 1.00 86.94 188 THR A CA 1
ATOM 1544 C C . THR A 1 188 ? -20.348 -15.045 38.811 1.00 86.94 188 THR A C 1
ATOM 1546 O O . THR A 1 188 ? -19.758 -16.049 39.225 1.00 86.94 188 THR A O 1
ATOM 1549 N N . LYS A 1 189 ? -19.687 -13.921 38.513 1.00 84.69 189 LYS A N 1
ATOM 1550 C CA . LYS A 1 189 ? -18.230 -13.787 38.576 1.00 84.69 189 LYS A CA 1
ATOM 1551 C C . LYS A 1 189 ? -17.797 -12.889 39.725 1.00 84.69 189 LYS A C 1
ATOM 1553 O O . LYS A 1 189 ? -18.336 -11.811 39.925 1.00 84.69 189 LYS A O 1
ATOM 1558 N N . ASP A 1 190 ? -16.748 -13.317 40.422 1.00 82.81 190 ASP A N 1
ATOM 1559 C CA . ASP A 1 190 ? -16.102 -12.555 41.495 1.00 82.81 190 ASP A CA 1
ATOM 1560 C C . ASP A 1 190 ? -14.967 -11.681 40.934 1.00 82.81 190 ASP A C 1
ATOM 1562 O O . ASP A 1 190 ? -13.785 -11.866 41.222 1.00 82.81 190 ASP A O 1
ATOM 1566 N N . PHE A 1 191 ? -15.315 -10.789 40.008 1.00 78.88 191 PHE A N 1
ATOM 1567 C CA . PHE A 1 191 ? -14.416 -9.747 39.525 1.00 78.88 191 PHE A CA 1
ATOM 1568 C C . PHE A 1 191 ? -15.209 -8.522 39.071 1.00 78.88 191 PHE A C 1
ATOM 1570 O O . PHE A 1 191 ? -16.367 -8.617 38.674 1.00 78.88 191 PHE A O 1
ATOM 1577 N N . SER A 1 192 ? -14.565 -7.360 39.081 1.00 73.88 192 SER A N 1
ATOM 1578 C CA . SER A 1 192 ? -15.153 -6.119 38.582 1.00 73.88 192 SER A CA 1
ATOM 1579 C C . SER A 1 192 ? -15.252 -6.112 37.058 1.00 73.88 192 SER A C 1
ATOM 1581 O O . SER A 1 192 ? -14.318 -6.511 36.351 1.00 73.88 192 SER A O 1
ATOM 1583 N N . TYR A 1 193 ? -16.365 -5.606 36.538 1.00 77.62 193 TYR A N 1
ATOM 1584 C CA . TYR A 1 193 ? -16.601 -5.521 35.103 1.00 77.62 193 TYR A CA 1
ATOM 1585 C C . TYR A 1 193 ? -17.194 -4.174 34.686 1.00 77.62 193 TYR A C 1
ATOM 1587 O O . TYR A 1 193 ? -17.710 -3.421 35.506 1.00 77.62 193 TYR A O 1
ATOM 1595 N N . GLU A 1 194 ? -17.105 -3.870 33.395 1.00 73.50 194 GLU A N 1
ATOM 1596 C CA . GLU A 1 194 ? -17.835 -2.783 32.746 1.00 73.50 194 GLU A CA 1
ATOM 1597 C C . GLU A 1 194 ? -18.450 -3.251 31.428 1.00 73.50 194 GLU A C 1
ATOM 1599 O O . GLU A 1 194 ? -17.883 -4.108 30.747 1.00 73.50 194 GLU A O 1
ATOM 1604 N N . VAL A 1 195 ? -19.593 -2.678 31.051 1.00 76.12 195 VAL A N 1
ATOM 1605 C CA . VAL A 1 195 ? -20.269 -2.969 29.782 1.00 76.12 195 VAL A CA 1
ATOM 1606 C C . VAL A 1 195 ? -20.464 -1.666 29.010 1.00 76.12 195 VAL A C 1
ATOM 1608 O O . VAL A 1 195 ? -21.258 -0.809 29.375 1.00 76.12 195 VAL A O 1
ATOM 1611 N N . LEU A 1 196 ? -19.730 -1.501 27.916 1.00 77.06 196 LEU A N 1
ATOM 1612 C CA . LEU A 1 196 ? -19.766 -0.317 27.063 1.00 77.06 196 LEU A CA 1
ATOM 1613 C C . LEU A 1 196 ? -20.616 -0.607 25.829 1.00 77.06 196 LEU A C 1
ATOM 1615 O O . LEU A 1 196 ? -20.199 -1.368 24.955 1.00 77.06 196 LEU A O 1
ATOM 1619 N N . VAL A 1 197 ? -21.788 0.020 25.729 1.00 79.75 197 VAL A N 1
ATOM 1620 C CA . VAL A 1 197 ? -22.622 -0.063 24.524 1.00 79.75 197 VAL A CA 1
ATOM 1621 C C . VAL A 1 197 ? -22.255 1.100 23.607 1.00 79.75 197 VAL A C 1
ATOM 1623 O O . VAL A 1 197 ? -22.490 2.267 23.927 1.00 79.75 197 VAL A O 1
ATOM 1626 N N . ILE A 1 198 ? -21.661 0.786 22.459 1.00 78.81 198 ILE A N 1
ATOM 1627 C CA . ILE A 1 198 ? -21.207 1.783 21.489 1.00 78.81 198 ILE A CA 1
ATOM 1628 C C . ILE A 1 198 ? -22.271 1.922 20.406 1.00 78.81 198 ILE A C 1
ATOM 1630 O O . ILE A 1 198 ? -22.431 1.031 19.573 1.00 78.81 198 ILE A O 1
ATOM 1634 N N . ASN A 1 199 ? -22.999 3.039 20.425 1.00 77.69 199 ASN A N 1
ATOM 1635 C CA . ASN A 1 199 ? -24.011 3.327 19.417 1.00 77.69 199 ASN A CA 1
ATOM 1636 C C . ASN A 1 199 ? -23.359 3.887 18.144 1.00 77.69 199 ASN A C 1
ATOM 1638 O O . ASN A 1 199 ? -22.878 5.022 18.141 1.00 77.69 199 ASN A O 1
ATOM 1642 N N . ASP A 1 200 ? -23.419 3.130 17.051 1.00 75.50 200 ASP A N 1
ATOM 1643 C CA . ASP A 1 200 ? -22.873 3.518 15.743 1.00 75.50 200 ASP A CA 1
ATOM 1644 C C . ASP A 1 200 ? -23.885 4.318 14.894 1.00 75.50 200 ASP A C 1
ATOM 1646 O O . ASP A 1 200 ? -24.084 4.075 13.708 1.00 75.50 200 ASP A O 1
ATOM 1650 N N . GLY A 1 201 ? -24.598 5.264 15.516 1.00 73.50 201 GLY A N 1
ATOM 1651 C CA . GLY A 1 201 ? -25.553 6.134 14.816 1.00 73.50 201 GLY A CA 1
ATOM 1652 C C . GLY A 1 201 ? -26.924 5.506 14.534 1.00 73.50 201 GLY A C 1
ATOM 1653 O O . GLY A 1 201 ? -27.509 5.762 13.482 1.00 73.50 201 GLY A O 1
ATOM 1654 N N . SER A 1 202 ? -27.447 4.704 15.465 1.00 76.12 202 SER A N 1
ATOM 1655 C CA . SER A 1 202 ? -28.782 4.097 15.364 1.00 76.12 202 SER A CA 1
ATOM 1656 C C . SER A 1 202 ? -29.892 5.136 15.162 1.00 76.12 202 SER A C 1
ATOM 1658 O O . SER A 1 202 ? -29.886 6.210 15.768 1.00 76.12 202 SER A O 1
ATOM 1660 N N . SER A 1 203 ? -30.869 4.783 14.330 1.00 83.38 203 SER A N 1
ATOM 1661 C CA . SER A 1 203 ? -32.001 5.625 13.905 1.00 83.38 203 SER A CA 1
ATOM 1662 C C . SER A 1 203 ? -33.368 5.099 14.358 1.00 83.38 203 SER A C 1
ATOM 1664 O O . SER A 1 203 ? -34.378 5.779 14.213 1.00 83.38 203 SER A O 1
ATOM 1666 N N . ASP A 1 204 ? -33.395 3.901 14.934 1.00 83.19 204 ASP A N 1
ATOM 1667 C CA . ASP A 1 204 ? -34.576 3.154 15.389 1.00 83.19 204 ASP A CA 1
ATOM 1668 C C . ASP A 1 204 ? -35.060 3.544 16.800 1.00 83.19 204 ASP A C 1
ATOM 1670 O O . ASP A 1 204 ? -35.933 2.895 17.369 1.00 83.19 204 ASP A O 1
ATOM 1674 N N . GLY A 1 205 ? -34.485 4.586 17.403 1.00 80.06 205 GLY A N 1
ATOM 1675 C CA . GLY A 1 205 ? -34.818 4.987 18.771 1.00 80.06 205 GLY A CA 1
ATOM 1676 C C . GLY A 1 205 ? -34.229 4.080 19.859 1.00 80.06 205 GLY A C 1
ATOM 1677 O O . GLY A 1 205 ? -34.578 4.252 21.027 1.00 80.06 205 GLY A O 1
ATOM 1678 N N . MET A 1 206 ? -33.297 3.178 19.521 1.00 80.50 206 MET A N 1
ATOM 1679 C CA . MET A 1 206 ? -32.609 2.257 20.440 1.00 80.50 206 MET A CA 1
ATOM 1680 C C . MET A 1 206 ? -32.112 2.926 21.729 1.00 80.50 206 MET A C 1
ATOM 1682 O O . MET A 1 206 ? -32.261 2.369 22.813 1.00 80.50 206 MET A O 1
ATOM 1686 N N . VAL A 1 207 ? -31.571 4.143 21.643 1.00 76.06 207 VAL A N 1
ATOM 1687 C CA . VAL A 1 207 ? -31.105 4.903 22.816 1.00 76.06 207 VAL A CA 1
ATOM 1688 C C . VAL A 1 207 ? -32.244 5.177 23.802 1.00 76.06 207 VAL A C 1
ATOM 1690 O O . VAL A 1 207 ? -32.067 5.047 25.010 1.00 76.06 207 VAL A O 1
ATOM 1693 N N . GLY A 1 208 ? -33.419 5.558 23.295 1.00 73.44 208 GLY A N 1
ATOM 1694 C CA . GLY A 1 208 ? -34.614 5.774 24.108 1.00 73.44 208 GLY A CA 1
ATOM 1695 C C . GLY A 1 208 ? -35.153 4.465 24.683 1.00 73.44 208 GLY A C 1
ATOM 1696 O O . GLY A 1 208 ? -35.462 4.413 25.872 1.00 73.44 208 GLY A O 1
ATOM 1697 N N . GLY A 1 209 ? -35.183 3.404 23.870 1.00 78.25 209 GLY A N 1
ATOM 1698 C CA . GLY A 1 209 ? -35.587 2.063 24.299 1.00 78.25 209 GLY A CA 1
ATOM 1699 C C . GLY A 1 209 ? -34.716 1.521 25.434 1.00 78.25 209 GLY A C 1
ATOM 1700 O O . GLY A 1 209 ? -35.241 1.073 26.449 1.00 78.25 209 GLY A O 1
ATOM 1701 N N . LEU A 1 210 ? -33.391 1.661 25.324 1.00 77.62 210 LEU A N 1
ATOM 1702 C CA . LEU A 1 210 ? -32.455 1.289 26.387 1.00 77.62 210 LEU A CA 1
ATOM 1703 C C . LEU A 1 210 ? -32.662 2.113 27.660 1.00 77.62 210 LEU A C 1
ATOM 1705 O O . LEU A 1 210 ? -32.688 1.547 28.748 1.00 77.62 210 LEU A O 1
ATOM 1709 N N . LYS A 1 211 ? -32.848 3.437 27.549 1.00 72.75 211 LYS A N 1
ATOM 1710 C CA . LYS A 1 211 ? -33.137 4.288 28.720 1.00 72.75 211 LYS A CA 1
ATOM 1711 C C . LYS A 1 211 ? -34.390 3.823 29.458 1.00 72.75 211 LYS A C 1
ATOM 1713 O O . LYS A 1 211 ? -34.415 3.856 30.686 1.00 72.75 211 LYS A O 1
ATOM 1718 N N . GLN A 1 212 ? -35.423 3.421 28.723 1.00 76.19 212 GLN A N 1
ATOM 1719 C CA . GLN A 1 212 ? -36.656 2.916 29.315 1.00 76.19 212 GLN A CA 1
ATOM 1720 C C . GLN A 1 212 ? -36.433 1.548 29.966 1.00 76.19 212 GLN A C 1
ATOM 1722 O O . GLN A 1 212 ? -36.736 1.380 31.141 1.00 76.19 212 GLN A O 1
ATOM 1727 N N . PHE A 1 213 ? -35.781 0.628 29.256 1.00 78.94 213 PHE A N 1
ATOM 1728 C CA . PHE A 1 213 ? -35.410 -0.689 29.765 1.00 78.94 213 PHE A CA 1
ATOM 1729 C C . PHE A 1 213 ? -34.643 -0.619 31.097 1.00 78.94 213 PHE A C 1
ATOM 1731 O O . PHE A 1 213 ? -35.006 -1.292 32.057 1.00 78.94 213 PHE A O 1
ATOM 1738 N N . PHE A 1 214 ? -33.628 0.241 31.203 1.00 73.12 214 PHE A N 1
ATOM 1739 C CA . PHE A 1 214 ? -32.862 0.400 32.443 1.00 73.12 214 PHE A CA 1
ATOM 1740 C C . PHE A 1 214 ? -33.647 1.114 33.556 1.00 73.12 214 PHE A C 1
ATOM 1742 O O . PHE A 1 214 ? -33.412 0.857 34.735 1.00 73.12 214 PHE A O 1
ATOM 1749 N N . LYS A 1 215 ? -34.593 2.005 33.219 1.00 70.12 215 LYS A N 1
ATOM 1750 C CA . LYS A 1 215 ? -35.508 2.597 34.212 1.00 70.12 215 LYS A CA 1
ATOM 1751 C C . LYS A 1 215 ? -36.475 1.565 34.785 1.00 70.12 215 LYS A C 1
ATOM 1753 O O . LYS A 1 215 ? -36.737 1.603 35.983 1.00 70.12 215 LYS A O 1
ATOM 1758 N N . ASP A 1 216 ? -36.978 0.667 33.948 1.00 74.38 216 ASP A N 1
ATOM 1759 C CA . ASP A 1 216 ? -37.957 -0.341 34.352 1.00 74.38 216 ASP A CA 1
ATOM 1760 C C . ASP A 1 216 ? -37.316 -1.458 35.196 1.00 74.38 216 ASP A C 1
ATOM 1762 O O . ASP A 1 216 ? -37.981 -2.042 36.044 1.00 74.38 216 ASP A O 1
ATOM 1766 N N . ASN A 1 217 ? -36.004 -1.683 35.047 1.00 68.56 217 ASN A N 1
ATOM 1767 C CA . ASN A 1 217 ? -35.232 -2.698 35.779 1.00 68.56 217 ASN A CA 1
ATOM 1768 C C . ASN A 1 217 ? -34.328 -2.104 36.888 1.00 68.56 217 ASN A C 1
ATOM 1770 O O . ASN A 1 217 ? -33.308 -2.687 37.259 1.00 68.56 217 ASN A O 1
ATOM 1774 N N . LYS A 1 218 ? -34.684 -0.927 37.435 1.00 53.75 218 LYS A N 1
ATOM 1775 C CA . LYS A 1 218 ? -33.842 -0.142 38.369 1.00 53.75 218 LYS A CA 1
ATOM 1776 C C . LYS A 1 218 ? -33.492 -0.870 39.685 1.00 53.75 218 LYS A C 1
ATOM 1778 O O . LYS A 1 218 ? -32.491 -0.522 40.306 1.00 53.75 218 LYS A O 1
ATOM 1783 N N . SER A 1 219 ? -34.291 -1.848 40.126 1.00 49.19 219 SER A N 1
ATOM 1784 C CA . SER A 1 219 ? -34.052 -2.614 41.364 1.00 49.19 219 SER A CA 1
ATOM 1785 C C . SER A 1 219 ? -33.022 -3.734 41.205 1.00 49.19 219 SER A C 1
ATOM 1787 O O . SER A 1 219 ? -32.202 -3.925 42.103 1.00 49.19 219 SER A O 1
ATOM 1789 N N . ASP A 1 220 ? -33.032 -4.426 40.065 1.00 50.12 220 ASP A N 1
ATOM 1790 C CA . ASP A 1 220 ? -32.182 -5.600 39.817 1.00 50.12 220 ASP A CA 1
ATOM 1791 C C . ASP A 1 220 ? -30.764 -5.197 39.388 1.00 50.12 220 ASP A C 1
ATOM 1793 O O . ASP A 1 220 ? -29.805 -5.919 39.624 1.00 50.12 220 ASP A O 1
ATOM 1797 N N . LEU A 1 221 ? -30.605 -3.989 38.840 1.00 48.59 221 LEU A N 1
ATOM 1798 C CA . LEU A 1 221 ? -29.356 -3.503 38.244 1.00 48.59 221 LEU A CA 1
ATOM 1799 C C . LEU A 1 221 ? -28.610 -2.478 39.116 1.00 48.59 221 LEU A C 1
ATOM 1801 O O . LEU A 1 221 ? -27.737 -1.758 38.628 1.00 48.59 221 LEU A O 1
ATOM 1805 N N . SER A 1 222 ? -28.923 -2.398 40.412 1.00 39.34 222 SER A N 1
ATOM 1806 C CA . SER A 1 222 ? -28.318 -1.427 41.341 1.00 39.34 222 SER A CA 1
ATOM 1807 C C . SER A 1 222 ? -26.785 -1.538 41.461 1.00 39.34 222 SER A C 1
ATOM 1809 O O . SER A 1 222 ? -26.134 -0.529 41.715 1.00 39.34 222 SER A O 1
ATOM 1811 N N . GLY A 1 223 ? -26.195 -2.715 41.200 1.00 41.88 223 GLY A N 1
ATOM 1812 C CA . GLY A 1 223 ? -24.737 -2.913 41.091 1.00 41.88 223 GLY A CA 1
ATOM 1813 C C . GLY A 1 223 ? -24.153 -2.717 39.680 1.00 41.88 223 GLY A C 1
ATOM 1814 O O . GLY A 1 223 ? -22.954 -2.511 39.533 1.00 41.88 223 GLY A O 1
ATOM 1815 N N . VAL A 1 224 ? -24.998 -2.746 38.647 1.00 42.38 224 VAL A N 1
ATOM 1816 C CA . VAL A 1 224 ? -24.644 -2.591 37.222 1.00 42.38 224 VAL A CA 1
ATOM 1817 C C . VAL A 1 224 ? -24.625 -1.111 36.799 1.00 42.38 224 VAL A C 1
ATOM 1819 O O . VAL A 1 224 ? -23.988 -0.734 35.812 1.00 42.38 224 VAL A O 1
ATOM 1822 N N . ALA A 1 225 ? -25.309 -0.253 37.563 1.00 38.16 225 ALA A N 1
ATOM 1823 C CA . ALA A 1 225 ? -25.530 1.161 37.264 1.00 38.16 225 ALA A CA 1
ATOM 1824 C C . ALA A 1 225 ? -24.244 2.006 37.158 1.00 38.16 225 ALA A C 1
ATOM 1826 O O . ALA A 1 225 ? -24.234 2.995 36.430 1.00 38.16 225 ALA A O 1
ATOM 1827 N N . GLU A 1 226 ? -23.148 1.609 37.810 1.00 36.94 226 GLU A N 1
ATOM 1828 C CA . GLU A 1 226 ? -21.854 2.305 37.698 1.00 36.94 226 GLU A CA 1
ATOM 1829 C C . GLU A 1 226 ? -21.047 1.900 36.448 1.00 36.94 226 GLU A C 1
ATOM 1831 O O . GLU A 1 226 ? -19.986 2.464 36.173 1.00 36.94 226 GLU A O 1
ATOM 1836 N N . SER A 1 227 ? -21.515 0.905 35.686 1.00 41.84 227 SER A N 1
ATOM 1837 C CA . SER A 1 227 ? -20.681 0.168 34.728 1.00 41.84 227 SER A CA 1
ATOM 1838 C C . SER A 1 227 ? -21.178 0.215 33.281 1.00 41.84 227 SER A C 1
ATOM 1840 O O . SER A 1 227 ? -20.459 -0.257 32.396 1.00 41.84 227 SER A O 1
ATOM 1842 N N . VAL A 1 228 ? -22.369 0.772 33.020 1.00 46.91 228 VAL A N 1
ATOM 1843 C CA . VAL A 1 228 ? -22.938 0.877 31.666 1.00 46.91 228 VAL A CA 1
ATOM 1844 C C . VAL A 1 228 ? -22.773 2.280 31.103 1.00 46.91 228 VAL A C 1
ATOM 1846 O O . VAL A 1 228 ? -23.563 3.179 31.380 1.00 46.91 228 VAL A O 1
ATOM 1849 N N . PHE A 1 229 ? -21.772 2.461 30.243 1.00 52.41 229 PHE A N 1
ATOM 1850 C CA . PHE A 1 229 ? -21.606 3.706 29.497 1.00 52.41 229 PHE A CA 1
ATOM 1851 C C . PHE A 1 229 ? -22.141 3.523 28.079 1.00 52.41 229 PHE A C 1
ATOM 1853 O O . PHE A 1 229 ? -21.606 2.740 27.291 1.00 52.41 229 PHE A O 1
ATOM 1860 N N . ILE A 1 230 ? -23.191 4.274 27.745 1.00 51.38 230 ILE A N 1
ATOM 1861 C CA . ILE A 1 230 ? -23.664 4.406 26.366 1.00 51.38 230 ILE A CA 1
ATOM 1862 C C . ILE A 1 230 ? -22.929 5.597 25.759 1.00 51.38 230 ILE A C 1
ATOM 1864 O O . ILE A 1 230 ? -23.235 6.748 26.068 1.00 51.38 230 ILE A O 1
ATOM 1868 N N . TRP A 1 231 ? -21.933 5.330 24.917 1.00 46.03 231 TRP A N 1
ATOM 1869 C CA . TRP A 1 231 ? -21.189 6.401 24.261 1.00 46.03 231 TRP A CA 1
ATOM 1870 C C . TRP A 1 231 ? -21.954 6.864 23.018 1.00 46.03 231 TRP A C 1
ATOM 1872 O O . TRP A 1 231 ? -22.007 6.164 22.004 1.00 46.03 231 TRP A O 1
ATOM 1882 N N . LEU A 1 232 ? -22.583 8.036 23.124 1.00 38.41 232 LEU A N 1
ATOM 1883 C CA . LEU A 1 232 ? -23.337 8.688 22.059 1.00 38.41 232 LEU A CA 1
ATOM 1884 C C . LEU A 1 232 ? -22.464 9.788 21.452 1.00 38.41 232 LEU A C 1
ATOM 1886 O O . LEU A 1 232 ? -22.145 10.775 22.105 1.00 38.41 232 LEU A O 1
ATOM 1890 N N . ASN A 1 233 ? -22.045 9.565 20.209 1.00 31.75 233 ASN A N 1
ATOM 1891 C CA . ASN A 1 233 ? -21.443 10.518 19.274 1.00 31.75 233 ASN A CA 1
ATOM 1892 C C . ASN A 1 233 ? -21.147 11.946 19.816 1.00 31.75 233 ASN A C 1
ATOM 1894 O O . ASN A 1 233 ? -22.068 12.731 20.016 1.00 31.75 233 ASN A O 1
ATOM 1898 N N . SER A 1 234 ? -19.852 12.246 20.008 1.00 35.38 234 SER A N 1
ATOM 1899 C CA . SER A 1 234 ? -19.115 13.496 20.343 1.00 35.38 234 SER A CA 1
ATOM 1900 C C . SER A 1 234 ? -19.677 14.566 21.301 1.00 35.38 234 SER A C 1
ATOM 1902 O O . SER A 1 234 ? -18.859 15.260 21.913 1.00 35.38 234 SER A O 1
ATOM 1904 N N . ASN A 1 235 ? -20.991 14.729 21.451 1.00 32.50 235 ASN A N 1
ATOM 1905 C CA . ASN A 1 235 ? -21.632 15.851 22.145 1.00 32.50 235 ASN A CA 1
ATOM 1906 C C . ASN A 1 235 ? -22.355 15.455 23.444 1.00 32.50 235 ASN A C 1
ATOM 1908 O O . ASN A 1 235 ? -22.619 16.333 24.258 1.00 32.50 235 ASN A O 1
ATOM 1912 N N . GLU A 1 236 ? -22.602 14.166 23.694 1.00 36.56 236 GLU A N 1
ATOM 1913 C CA . GLU A 1 236 ? -23.145 13.667 24.967 1.00 36.56 236 GLU A CA 1
ATOM 1914 C C . GLU A 1 236 ? -22.178 12.633 25.553 1.00 36.56 236 GLU A C 1
ATOM 1916 O O . GLU A 1 236 ? -22.240 11.440 25.267 1.00 36.56 236 GLU A O 1
ATOM 1921 N N . LYS A 1 237 ? -21.199 13.116 26.328 1.00 35.34 237 LYS A N 1
ATOM 1922 C CA . LYS A 1 237 ? -20.067 12.290 26.784 1.00 35.34 237 LYS A CA 1
ATOM 1923 C C . LYS A 1 237 ? -20.341 11.442 28.021 1.00 35.34 237 LYS A C 1
ATOM 1925 O O . LYS A 1 237 ? -19.544 10.553 28.296 1.00 35.34 237 LYS A O 1
ATOM 1930 N N . HIS A 1 238 ? -21.429 11.683 28.740 1.00 41.16 238 HIS A N 1
ATOM 1931 C CA . HIS A 1 238 ? -21.747 10.951 29.958 1.00 41.16 238 HIS A CA 1
ATOM 1932 C C . HIS A 1 238 ? -23.257 10.828 30.106 1.00 41.16 238 HIS A C 1
ATOM 1934 O O . HIS A 1 238 ? -23.977 11.822 30.029 1.00 41.16 238 HIS A O 1
ATOM 1940 N N . PHE A 1 239 ? -23.721 9.600 30.316 1.00 39.81 239 PHE A N 1
ATOM 1941 C CA . PHE A 1 239 ? -25.024 9.358 30.905 1.00 39.81 239 PHE A CA 1
ATOM 1942 C C . PHE A 1 239 ? -24.771 9.056 32.381 1.00 39.81 239 PHE A C 1
ATOM 1944 O O . PHE A 1 239 ? -24.533 7.907 32.736 1.00 39.81 239 PHE A O 1
ATOM 1951 N N . ASP A 1 240 ? -24.745 10.095 33.215 1.00 38.66 240 ASP A N 1
ATOM 1952 C CA . ASP A 1 240 ? -24.890 9.894 34.655 1.00 38.66 240 ASP A CA 1
ATOM 1953 C C . ASP A 1 240 ? -26.366 9.579 34.902 1.00 38.66 240 ASP A C 1
ATOM 1955 O O . ASP A 1 240 ? -27.257 10.379 34.594 1.00 38.66 240 ASP A O 1
ATOM 1959 N N . TYR A 1 241 ? -26.636 8.373 35.390 1.00 33.31 241 TYR A N 1
ATOM 1960 C CA . TYR A 1 241 ? -27.950 8.052 35.930 1.00 33.31 241 TYR A CA 1
ATOM 1961 C C . TYR A 1 241 ? -28.189 8.894 37.198 1.00 33.31 241 TYR A C 1
ATOM 1963 O O . TYR A 1 241 ? -27.250 9.089 37.969 1.00 33.31 241 TYR A O 1
ATOM 1971 N N . PRO A 1 242 ? -29.416 9.381 37.449 1.00 32.88 242 PRO A N 1
ATOM 1972 C CA . PRO A 1 242 ? -29.808 9.855 38.771 1.00 32.88 242 PRO A CA 1
ATOM 1973 C C . PRO A 1 242 ? -30.057 8.701 39.750 1.00 32.88 242 PRO A C 1
ATOM 1975 O O . PRO A 1 242 ? -30.711 7.691 39.359 1.00 32.88 242 PRO A O 1
#

pLDDT: mean 79.88, std 18.05, range [31.75, 96.5]

Radius of gyration: 29.21 Å; chains: 1; bounding box: 73×40×71 Å

Secondary structure (DSSP, 8-state):
-HHHHHHHTSHHHHHHHHHHHHHHHHHHHHHHHHHHHHHTS---HHHHHHHHHHHHHHHHHHHIIIIIS----S-HHHHHHHHHHHHHHHHHHHHHHHIIIIIIS-TTTTT-TTHHHHHHHHHHHHHHHHHHHHIIIIIS-------PPPGGGGT--S--SEEEEEEESS-TTTHHHHHHHHHHHHTTSSS-EEEEEEE----SSHHHHHHHHHHHTTTTTTTTTTTEEEEBTTTB------